Protein AF-A0A7S1F8D3-F1 (afdb_monomer)

Structure (mmCIF, N/CA/C/O backbone):
data_AF-A0A7S1F8D3-F1
#
_entry.id   AF-A0A7S1F8D3-F1
#
loop_
_atom_site.group_PDB
_atom_site.id
_atom_site.type_symbol
_atom_site.label_atom_id
_atom_site.label_alt_id
_atom_site.label_comp_id
_atom_site.label_asym_id
_atom_site.label_entity_id
_atom_site.label_seq_id
_atom_site.pdbx_PDB_ins_code
_atom_site.Cartn_x
_atom_site.Cartn_y
_atom_site.Cartn_z
_atom_site.occupancy
_atom_site.B_iso_or_equiv
_atom_site.auth_seq_id
_atom_site.auth_comp_id
_atom_site.auth_asym_id
_atom_site.auth_atom_id
_atom_site.pdbx_PDB_model_num
ATOM 1 N N . GLU A 1 1 ? -10.029 7.805 -25.240 1.00 35.28 1 GLU A N 1
ATOM 2 C CA . GLU A 1 1 ? -8.980 7.773 -26.277 1.00 35.28 1 GLU A CA 1
ATOM 3 C C . GLU A 1 1 ? -7.670 8.112 -25.580 1.00 35.28 1 GLU A C 1
ATOM 5 O O . GLU A 1 1 ? -7.560 9.192 -25.020 1.00 35.28 1 GLU A O 1
ATOM 10 N N . HIS A 1 2 ? -6.787 7.126 -25.410 1.00 39.59 2 HIS A N 1
ATOM 11 C CA . HIS A 1 2 ? -5.508 7.281 -24.710 1.00 39.59 2 HIS A CA 1
ATOM 12 C C . HIS A 1 2 ? -4.429 7.528 -25.763 1.00 39.59 2 HIS A C 1
ATOM 14 O O . HIS A 1 2 ? -4.202 6.675 -26.618 1.00 39.59 2 HIS A O 1
ATOM 20 N N . GLU A 1 3 ? -3.819 8.709 -25.735 1.00 44.38 3 GLU A N 1
ATOM 21 C CA . GLU A 1 3 ? -2.751 9.086 -26.658 1.00 44.38 3 GLU A CA 1
ATOM 22 C C . GLU A 1 3 ? -1.439 8.399 -26.258 1.00 44.38 3 GLU A C 1
ATOM 24 O O . GLU A 1 3 ? -0.735 8.822 -25.338 1.00 44.38 3 GLU A O 1
ATOM 29 N N . ASP A 1 4 ? -1.099 7.327 -26.973 1.00 46.88 4 ASP A N 1
ATOM 30 C CA . ASP A 1 4 ? 0.233 6.730 -26.940 1.00 46.88 4 ASP A CA 1
ATOM 31 C C . ASP A 1 4 ? 1.257 7.732 -27.498 1.00 46.88 4 ASP A C 1
ATOM 33 O O . ASP A 1 4 ? 1.319 8.012 -28.696 1.00 46.88 4 ASP A O 1
ATOM 37 N N . SER A 1 5 ? 2.094 8.283 -26.619 1.00 45.88 5 SER A N 1
ATOM 38 C CA . SER A 1 5 ? 3.186 9.180 -27.002 1.00 45.88 5 SER A CA 1
ATOM 39 C C . SER A 1 5 ? 4.347 8.385 -27.609 1.00 45.88 5 SER A C 1
ATOM 41 O O . SER A 1 5 ? 5.206 7.856 -26.901 1.00 45.88 5 SER A O 1
ATOM 43 N N . THR A 1 6 ? 4.387 8.294 -28.939 1.00 40.12 6 THR A N 1
ATOM 44 C CA . THR A 1 6 ? 5.502 7.691 -29.685 1.00 40.12 6 THR A CA 1
ATOM 45 C C . THR A 1 6 ? 6.598 8.720 -29.968 1.00 40.12 6 THR A C 1
ATOM 47 O O . THR A 1 6 ? 6.355 9.706 -30.662 1.00 40.12 6 THR A O 1
ATOM 50 N N . ALA A 1 7 ? 7.824 8.472 -29.498 1.00 42.50 7 ALA A N 1
ATOM 51 C CA . ALA A 1 7 ? 9.009 9.253 -29.858 1.00 42.50 7 ALA A CA 1
ATOM 52 C C . ALA A 1 7 ? 9.913 8.437 -30.798 1.00 42.50 7 ALA A C 1
ATOM 54 O O . ALA A 1 7 ? 10.215 7.273 -30.530 1.00 42.50 7 ALA A O 1
ATOM 55 N N . ARG A 1 8 ? 10.344 9.042 -31.913 1.00 34.91 8 ARG A N 1
ATOM 56 C CA . ARG A 1 8 ? 11.255 8.424 -32.889 1.00 34.91 8 ARG A CA 1
ATOM 57 C C . ARG A 1 8 ? 12.710 8.650 -32.481 1.00 34.91 8 ARG A C 1
ATOM 59 O O . ARG A 1 8 ? 13.146 9.793 -32.389 1.00 34.91 8 ARG A O 1
ATOM 66 N N . LEU A 1 9 ? 13.470 7.570 -32.317 1.00 41.41 9 LEU A N 1
ATOM 67 C CA . LEU A 1 9 ? 14.926 7.609 -32.180 1.00 41.41 9 LEU A CA 1
ATOM 68 C C . LEU A 1 9 ? 15.512 6.442 -32.992 1.00 41.41 9 LEU A C 1
ATOM 70 O O . LEU A 1 9 ? 15.326 5.286 -32.630 1.00 41.41 9 LEU A O 1
ATOM 74 N N . ASN A 1 10 ? 16.181 6.764 -34.105 1.00 44.09 10 ASN A N 1
ATOM 75 C CA . ASN A 1 10 ? 16.971 5.856 -34.954 1.00 44.09 10 ASN A CA 1
ATOM 76 C C . ASN A 1 10 ? 16.254 4.576 -35.439 1.00 44.09 10 ASN A C 1
ATOM 78 O O . ASN A 1 10 ? 16.586 3.485 -34.987 1.00 44.09 10 ASN A O 1
ATOM 82 N N . ASP A 1 11 ? 15.294 4.709 -36.366 1.00 47.69 11 ASP A N 1
ATOM 83 C CA . ASP A 1 11 ? 14.636 3.622 -37.133 1.00 47.69 11 ASP A CA 1
ATOM 84 C C . ASP A 1 11 ? 14.022 2.442 -36.347 1.00 47.69 11 ASP A C 1
ATOM 86 O O . ASP 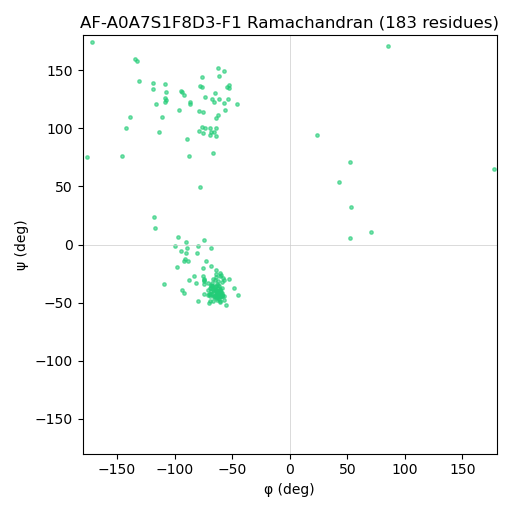A 1 11 ? 13.463 1.516 -36.935 1.00 47.69 11 ASP A O 1
ATOM 90 N N . ALA A 1 12 ? 14.008 2.507 -35.017 1.00 42.75 12 ALA A N 1
ATOM 91 C CA . ALA A 1 12 ? 13.277 1.606 -34.144 1.00 42.75 12 ALA A CA 1
ATOM 92 C C . ALA A 1 12 ? 12.078 2.349 -33.543 1.00 42.75 12 ALA A C 1
ATOM 94 O O . ALA A 1 12 ? 12.218 3.394 -32.905 1.00 42.75 12 ALA A O 1
ATOM 95 N N . TRP A 1 13 ? 10.875 1.804 -33.726 1.00 41.25 13 TRP A N 1
ATOM 96 C CA . TRP A 1 13 ? 9.690 2.271 -33.010 1.00 41.25 13 TRP A CA 1
ATOM 97 C C . TRP A 1 13 ? 9.843 1.900 -31.532 1.00 41.25 13 TRP A C 1
ATOM 99 O O . TRP A 1 13 ? 9.578 0.767 -31.130 1.00 41.25 13 TRP A O 1
ATOM 109 N N . VAL A 1 14 ? 10.306 2.842 -30.710 1.00 43.62 14 VAL A N 1
ATOM 110 C CA . VAL A 1 14 ? 10.321 2.667 -29.258 1.00 43.62 14 VAL A CA 1
ATOM 111 C C . VAL A 1 14 ? 8.907 2.930 -28.759 1.00 43.62 14 VAL A C 1
ATOM 113 O O . VAL A 1 14 ? 8.486 4.071 -28.586 1.00 43.62 14 VAL A O 1
ATOM 116 N N . VAL A 1 15 ? 8.147 1.855 -28.549 1.00 46.25 15 VAL A N 1
ATOM 117 C CA . VAL A 1 15 ? 6.868 1.926 -27.839 1.00 46.25 15 VAL A CA 1
ATOM 118 C C . VAL A 1 15 ? 7.184 2.222 -26.375 1.00 46.25 15 VAL A C 1
ATOM 120 O O . VAL A 1 15 ? 7.491 1.320 -25.588 1.00 46.25 15 VAL A O 1
ATOM 123 N N . CYS A 1 16 ? 7.162 3.503 -26.016 1.00 45.16 16 CYS A N 1
ATOM 124 C CA . CYS A 1 16 ? 7.193 3.949 -24.633 1.00 45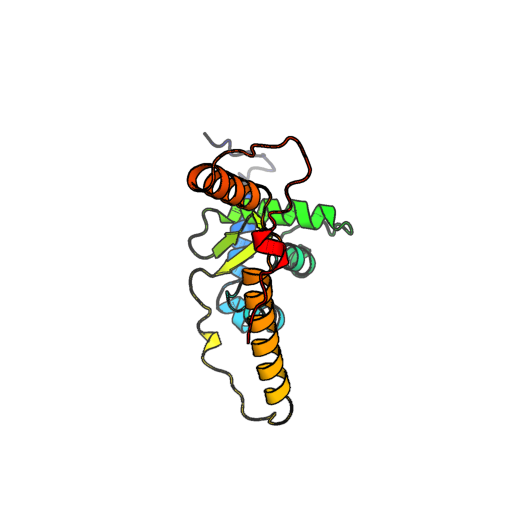.16 16 CYS A CA 1
ATOM 125 C C . CYS A 1 16 ? 5.916 3.451 -23.960 1.00 45.16 16 CYS A C 1
ATOM 127 O O . CYS A 1 16 ? 4.871 4.085 -24.044 1.00 45.16 16 CYS A O 1
ATOM 129 N N . LYS A 1 17 ? 5.987 2.277 -23.323 1.00 54.44 17 LYS A N 1
ATOM 130 C CA . LYS A 1 17 ? 4.868 1.765 -22.530 1.00 54.44 17 LYS A CA 1
ATOM 131 C C . LYS A 1 17 ? 4.452 2.841 -21.521 1.00 54.44 17 LYS A C 1
ATOM 133 O O . LYS A 1 17 ? 5.347 3.401 -20.876 1.00 54.44 17 LYS A O 1
ATOM 138 N N . PRO A 1 18 ? 3.145 3.113 -21.361 1.00 71.12 18 PRO A N 1
ATOM 139 C CA . PRO A 1 18 ? 2.674 4.147 -20.454 1.00 71.12 18 PRO A CA 1
ATOM 140 C C . PRO A 1 18 ? 3.242 3.891 -19.060 1.00 71.12 18 PRO A C 1
ATOM 142 O O . PRO A 1 18 ? 3.285 2.743 -18.600 1.00 71.12 18 PRO A O 1
ATOM 145 N N . VAL A 1 19 ? 3.728 4.952 -18.411 1.00 75.62 19 VAL A N 1
ATOM 146 C CA . VAL A 1 19 ? 4.446 4.902 -17.123 1.00 75.62 19 VAL A CA 1
ATOM 147 C C . VAL A 1 19 ? 3.695 4.043 -16.100 1.00 75.62 19 VAL A C 1
ATOM 149 O O . VAL A 1 19 ? 4.307 3.244 -15.392 1.00 75.62 19 VAL A O 1
ATOM 152 N N . GLU A 1 20 ? 2.369 4.110 -16.117 1.00 79.62 20 GLU A N 1
ATOM 153 C CA . GLU A 1 20 ? 1.458 3.323 -15.290 1.00 79.62 20 GLU A CA 1
ATOM 154 C C . GLU A 1 20 ? 1.636 1.807 -15.458 1.00 79.62 20 GLU A C 1
ATOM 156 O O . GLU A 1 20 ? 1.799 1.085 -14.475 1.00 79.62 20 GLU A O 1
ATOM 161 N N . THR A 1 21 ? 1.697 1.300 -16.695 1.00 83.19 21 THR A N 1
ATOM 162 C CA . THR A 1 21 ? 1.917 -0.139 -16.932 1.00 83.19 21 THR A CA 1
ATOM 163 C C . THR A 1 21 ? 3.282 -0.608 -16.448 1.00 83.19 21 THR A C 1
ATOM 165 O O . THR A 1 21 ? 3.426 -1.761 -16.038 1.00 83.19 21 THR A O 1
ATOM 168 N N . ARG A 1 22 ? 4.297 0.263 -16.468 1.00 86.56 22 ARG A N 1
ATOM 169 C CA . ARG A 1 22 ? 5.613 -0.055 -15.907 1.00 86.56 22 ARG A CA 1
ATOM 170 C C . ARG A 1 22 ? 5.552 -0.120 -14.382 1.00 86.56 22 ARG A C 1
ATOM 172 O O . ARG A 1 22 ? 6.019 -1.107 -13.820 1.00 86.56 22 ARG A O 1
ATOM 179 N N . LEU A 1 23 ? 4.982 0.894 -13.729 1.00 88.50 23 LEU A N 1
ATOM 180 C CA . LEU A 1 23 ? 4.861 0.954 -12.266 1.00 88.50 23 LEU A CA 1
ATOM 181 C C . LEU A 1 23 ? 4.081 -0.246 -11.718 1.00 88.50 23 LEU A C 1
ATOM 183 O O . LEU A 1 23 ? 4.553 -0.910 -10.794 1.00 88.50 23 LEU A O 1
ATOM 187 N N . ARG A 1 24 ? 2.961 -0.589 -12.366 1.00 90.94 24 ARG A N 1
ATOM 188 C CA . ARG A 1 24 ? 2.151 -1.773 -12.056 1.00 90.94 24 ARG A CA 1
ATOM 189 C C . ARG A 1 24 ? 2.973 -3.057 -12.110 1.00 90.94 24 ARG A C 1
ATOM 191 O O . ARG A 1 24 ? 3.017 -3.790 -11.130 1.00 90.94 24 ARG A O 1
ATOM 198 N N . ARG A 1 25 ? 3.693 -3.298 -13.213 1.00 90.94 25 ARG A N 1
ATOM 199 C CA . ARG A 1 25 ? 4.525 -4.505 -13.380 1.00 90.94 25 ARG A CA 1
ATOM 200 C C . ARG A 1 25 ? 5.629 -4.606 -12.336 1.00 90.94 25 ARG A C 1
ATOM 202 O O . ARG A 1 25 ? 5.906 -5.698 -11.858 1.00 90.94 25 ARG A O 1
ATOM 209 N N . VAL A 1 26 ? 6.273 -3.488 -11.998 1.00 92.06 26 VAL A N 1
ATOM 210 C CA . VAL A 1 26 ? 7.316 -3.469 -10.962 1.00 92.06 26 VAL A CA 1
ATOM 211 C C . VAL A 1 26 ? 6.717 -3.828 -9.606 1.00 92.06 26 VAL A C 1
ATOM 213 O O . VAL A 1 26 ? 7.274 -4.664 -8.900 1.00 92.06 26 VAL A O 1
ATOM 216 N N . ALA A 1 27 ? 5.573 -3.244 -9.251 1.00 93.19 27 ALA A N 1
ATOM 217 C CA . ALA A 1 27 ? 4.879 -3.585 -8.017 1.00 93.19 27 ALA A CA 1
ATOM 218 C C . ALA A 1 27 ? 4.448 -5.065 -7.998 1.00 93.19 27 ALA A C 1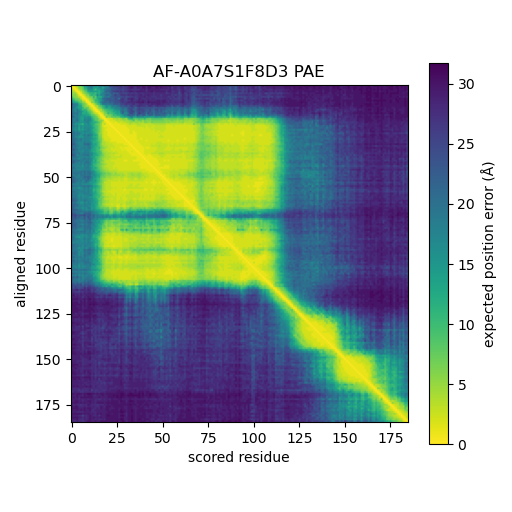
ATOM 220 O O . ALA A 1 27 ? 4.722 -5.766 -7.028 1.00 93.19 27 ALA A O 1
ATOM 221 N N . GLU A 1 28 ? 3.852 -5.578 -9.074 1.00 94.44 28 GLU A N 1
ATOM 222 C CA . GLU A 1 28 ? 3.465 -6.991 -9.191 1.00 94.44 28 GLU A CA 1
ATOM 223 C C . GLU A 1 28 ? 4.667 -7.942 -9.081 1.00 94.44 28 GLU A C 1
ATOM 225 O O . GLU A 1 28 ? 4.576 -8.959 -8.396 1.00 94.44 28 GLU A O 1
ATOM 230 N N . ASP A 1 29 ? 5.813 -7.596 -9.677 1.00 94.44 29 ASP A N 1
ATOM 231 C CA . ASP A 1 29 ? 7.054 -8.371 -9.555 1.00 94.44 29 ASP A CA 1
ATOM 232 C C . ASP A 1 29 ? 7.570 -8.395 -8.110 1.00 94.44 29 ASP A C 1
ATOM 234 O O . ASP A 1 29 ? 7.906 -9.465 -7.601 1.00 94.44 29 ASP A O 1
ATOM 238 N N . LEU A 1 30 ? 7.555 -7.253 -7.407 1.00 94.06 30 LEU A N 1
ATOM 239 C CA . LEU A 1 30 ? 7.957 -7.168 -5.996 1.00 94.06 30 LEU A CA 1
ATOM 240 C C . LEU A 1 30 ? 7.085 -8.053 -5.094 1.00 94.06 30 LEU A C 1
ATOM 242 O O . LEU A 1 30 ? 7.588 -8.691 -4.170 1.00 94.06 30 LEU A O 1
ATOM 246 N N . PHE A 1 31 ? 5.785 -8.120 -5.374 1.00 93.56 31 PHE A N 1
ATOM 247 C CA . PHE A 1 31 ? 4.841 -8.954 -4.631 1.00 93.56 31 PHE A CA 1
ATOM 248 C C . PHE A 1 31 ? 4.685 -10.373 -5.191 1.00 93.56 31 PHE A C 1
ATOM 250 O O . PHE A 1 31 ? 3.908 -11.160 -4.640 1.00 93.56 31 PHE A O 1
ATOM 257 N N . SER A 1 32 ? 5.426 -10.733 -6.240 1.00 93.00 32 SER A N 1
ATOM 258 C CA . SER A 1 32 ? 5.414 -12.083 -6.796 1.00 93.00 32 SER A CA 1
ATOM 259 C C . SER A 1 32 ? 5.911 -13.106 -5.774 1.00 93.00 32 SER A C 1
ATOM 261 O O . SER A 1 32 ? 6.743 -12.809 -4.911 1.00 93.00 32 SER A O 1
ATOM 263 N N . ASP A 1 33 ? 5.437 -14.349 -5.881 1.00 91.06 33 ASP A N 1
ATOM 264 C CA . ASP A 1 33 ? 5.867 -15.419 -4.973 1.00 91.06 33 ASP A CA 1
ATOM 265 C C . ASP A 1 33 ? 7.382 -15.643 -5.039 1.00 91.06 33 ASP A C 1
ATOM 267 O O . ASP A 1 33 ? 8.042 -15.845 -4.017 1.00 91.06 33 ASP A O 1
ATOM 271 N N . LYS A 1 34 ? 7.945 -15.534 -6.247 1.00 91.56 34 LYS A N 1
ATOM 272 C CA . LYS A 1 34 ? 9.382 -15.642 -6.484 1.00 91.56 34 LYS A CA 1
ATOM 273 C C . LYS A 1 34 ? 10.143 -14.559 -5.723 1.00 91.56 34 LYS A C 1
ATOM 275 O O . LYS A 1 34 ? 11.080 -14.896 -5.002 1.00 91.56 34 LYS A O 1
ATOM 280 N N . HIS A 1 35 ? 9.737 -13.294 -5.832 1.00 92.12 35 HIS A N 1
ATOM 281 C CA . HIS A 1 35 ? 10.435 -12.202 -5.157 1.00 92.12 35 HIS A CA 1
ATOM 282 C C . HIS A 1 35 ? 10.256 -12.257 -3.638 1.00 92.12 35 HIS A C 1
ATOM 284 O O . HIS A 1 35 ? 11.240 -12.185 -2.906 1.00 92.12 35 HIS A O 1
ATOM 290 N N . LEU A 1 36 ? 9.037 -12.497 -3.146 1.00 91.12 36 LEU A N 1
ATOM 291 C CA . LEU A 1 36 ? 8.763 -12.607 -1.707 1.00 91.12 36 LEU A CA 1
ATOM 292 C C . LEU A 1 36 ? 9.468 -13.795 -1.040 1.00 91.12 36 LEU A C 1
ATOM 294 O O . LEU A 1 36 ? 9.782 -13.734 0.150 1.00 91.12 36 LEU A O 1
ATOM 298 N N . SER A 1 37 ? 9.739 -14.875 -1.780 1.00 89.06 37 SER A N 1
ATOM 299 C CA . SER A 1 37 ? 10.541 -15.994 -1.268 1.00 89.06 37 SER A CA 1
ATOM 300 C C . SER A 1 37 ? 12.005 -15.608 -1.015 1.00 89.06 37 SER A C 1
ATOM 302 O O . SER A 1 37 ? 12.632 -16.147 -0.102 1.00 89.06 37 SER A O 1
ATOM 304 N N . GLN A 1 38 ? 12.529 -14.650 -1.785 1.00 92.12 38 GLN A N 1
ATOM 305 C CA . GLN A 1 38 ? 13.918 -14.193 -1.733 1.00 92.12 38 GLN A CA 1
ATOM 306 C C . GLN A 1 38 ? 14.085 -12.981 -0.806 1.00 92.12 38 GLN A C 1
ATOM 308 O O . GLN A 1 38 ? 15.056 -12.896 -0.051 1.00 92.12 38 GLN A O 1
ATOM 313 N N . ASP A 1 39 ? 13.127 -12.055 -0.818 1.00 93.25 39 ASP A N 1
ATOM 314 C CA . ASP A 1 39 ? 13.173 -10.833 -0.024 1.00 93.25 39 ASP A CA 1
ATOM 315 C C . ASP A 1 39 ? 12.548 -11.031 1.363 1.00 93.25 39 ASP A C 1
ATOM 317 O O . ASP A 1 39 ? 11.359 -10.807 1.616 1.00 93.25 39 ASP A O 1
ATOM 321 N N . SER A 1 40 ? 13.401 -11.422 2.311 1.00 91.56 40 SER A N 1
ATOM 322 C CA . SER A 1 40 ? 13.012 -11.591 3.714 1.00 91.56 40 SER A CA 1
ATOM 323 C C . SER A 1 40 ? 12.489 -10.309 4.374 1.00 91.56 40 SER A C 1
ATOM 325 O O . SER A 1 40 ? 11.687 -10.409 5.305 1.00 91.56 40 SER A O 1
ATOM 327 N N . ARG A 1 41 ? 12.908 -9.121 3.915 1.00 92.69 41 ARG A N 1
ATOM 328 C CA . ARG A 1 41 ? 12.520 -7.836 4.513 1.00 92.69 41 ARG A CA 1
ATOM 329 C C . ARG A 1 41 ? 11.134 -7.425 4.055 1.00 92.69 41 ARG A C 1
ATOM 331 O O . ARG A 1 41 ? 10.305 -7.103 4.903 1.00 92.69 41 ARG A O 1
ATOM 338 N N . LEU A 1 42 ? 10.869 -7.486 2.750 1.00 92.75 42 LEU A N 1
ATOM 339 C CA . LEU A 1 42 ? 9.532 -7.235 2.214 1.00 92.75 42 LEU A CA 1
ATOM 340 C C . LEU A 1 42 ? 8.532 -8.228 2.800 1.00 92.75 42 LEU A C 1
ATOM 342 O O . LEU A 1 42 ? 7.483 -7.828 3.295 1.00 92.75 42 LEU A O 1
ATOM 346 N N . ARG A 1 43 ? 8.901 -9.513 2.859 1.00 92.06 43 ARG A N 1
ATOM 347 C CA . ARG A 1 43 ? 8.072 -10.544 3.488 1.00 92.06 43 ARG A CA 1
ATOM 348 C C . ARG A 1 43 ? 7.793 -10.249 4.962 1.00 92.06 43 ARG A C 1
ATOM 350 O O . ARG A 1 43 ? 6.658 -10.391 5.401 1.00 92.06 43 ARG A O 1
ATOM 357 N N . ALA A 1 44 ? 8.796 -9.821 5.731 1.00 89.62 44 ALA A N 1
ATOM 358 C CA . ALA A 1 44 ? 8.586 -9.420 7.121 1.00 89.62 44 ALA A CA 1
ATOM 359 C C . ALA A 1 44 ? 7.634 -8.221 7.233 1.00 89.62 44 ALA A C 1
ATOM 361 O O . ALA A 1 44 ? 6.807 -8.204 8.139 1.00 89.62 44 ALA A O 1
ATOM 362 N N . LYS A 1 45 ? 7.713 -7.263 6.299 1.00 92.75 45 LYS A N 1
ATOM 363 C CA . LYS A 1 45 ? 6.837 -6.088 6.272 1.00 92.75 45 LYS A CA 1
ATOM 364 C C . LYS A 1 45 ? 5.390 -6.445 5.938 1.00 92.75 45 LYS A C 1
ATOM 366 O O . LYS A 1 45 ? 4.481 -5.940 6.583 1.00 92.75 45 LYS A O 1
ATOM 371 N N . VAL A 1 46 ? 5.181 -7.368 5.000 1.00 91.12 46 VAL A N 1
ATOM 372 C CA . VAL A 1 46 ? 3.856 -7.940 4.704 1.00 91.12 46 VAL A CA 1
ATOM 373 C C . VAL A 1 46 ? 3.290 -8.646 5.942 1.00 91.12 46 VAL A C 1
ATOM 375 O O . VAL A 1 46 ? 2.134 -8.443 6.281 1.00 91.12 46 VAL A O 1
ATOM 378 N N . LEU A 1 47 ? 4.109 -9.426 6.656 1.00 87.88 47 LEU A N 1
ATOM 379 C CA . LEU A 1 47 ? 3.701 -10.157 7.866 1.00 87.88 47 LEU A CA 1
ATOM 380 C C . LEU A 1 47 ? 3.490 -9.274 9.109 1.00 87.88 47 LEU A C 1
ATOM 382 O O . LEU A 1 47 ? 2.953 -9.754 10.108 1.00 87.88 47 LEU A O 1
ATOM 386 N N . GLU A 1 48 ? 3.961 -8.027 9.089 1.00 87.81 48 GLU A N 1
ATOM 387 C CA . GLU A 1 48 ? 3.758 -7.058 10.171 1.00 87.81 48 GLU A CA 1
ATOM 388 C C . GLU A 1 48 ? 2.301 -6.586 10.219 1.00 87.81 48 GLU A C 1
ATOM 390 O O . GLU A 1 48 ? 1.766 -6.349 11.299 1.00 87.81 48 GLU A O 1
ATOM 395 N N . SER A 1 49 ? 1.651 -6.503 9.055 1.00 84.25 49 SER A N 1
ATOM 396 C CA . SER A 1 49 ? 0.251 -6.117 8.930 1.00 84.25 49 SER A CA 1
ATOM 397 C C . SER A 1 49 ? -0.658 -7.351 8.902 1.00 84.25 49 SER A C 1
ATOM 399 O O . SER A 1 49 ? -0.419 -8.261 8.104 1.00 84.25 49 SER A O 1
ATOM 401 N N . PRO A 1 50 ? -1.747 -7.396 9.695 1.00 80.94 50 PRO A N 1
ATOM 402 C CA . PRO A 1 50 ? -2.685 -8.520 9.668 1.00 80.94 50 PRO A CA 1
ATOM 403 C C . PRO A 1 50 ? -3.394 -8.658 8.314 1.00 80.94 50 PRO A C 1
ATOM 405 O O . PRO A 1 50 ? -3.784 -9.756 7.931 1.00 80.94 50 PRO A O 1
ATOM 408 N N . THR A 1 51 ? -3.520 -7.560 7.564 1.00 85.81 51 THR A N 1
ATOM 409 C CA . THR A 1 51 ? -4.118 -7.539 6.222 1.00 85.81 51 THR A CA 1
ATOM 410 C C . THR A 1 51 ? -3.102 -7.799 5.108 1.00 85.81 51 THR A C 1
ATOM 412 O O . THR A 1 51 ? -3.470 -7.819 3.935 1.00 85.81 51 THR A O 1
ATOM 415 N N . GLY A 1 52 ? -1.815 -7.950 5.440 1.00 88.81 52 GLY A N 1
ATOM 416 C CA . GLY A 1 52 ? -0.742 -8.042 4.449 1.00 88.81 52 GLY A CA 1
ATOM 417 C C . GLY A 1 52 ? -0.450 -6.728 3.716 1.00 88.81 52 GLY A C 1
ATOM 418 O O . GLY A 1 52 ? 0.265 -6.741 2.714 1.00 88.81 52 GLY A O 1
ATOM 419 N N . ALA A 1 53 ? -1.013 -5.605 4.176 1.00 92.06 53 ALA A N 1
ATOM 420 C CA . ALA A 1 53 ? -0.827 -4.301 3.551 1.00 92.06 53 ALA A CA 1
ATOM 421 C C . ALA A 1 53 ? 0.544 -3.695 3.869 1.00 92.06 53 ALA A C 1
ATOM 423 O O . ALA A 1 53 ? 0.978 -3.664 5.022 1.00 92.06 53 ALA A O 1
ATOM 424 N N . VAL A 1 54 ? 1.194 -3.153 2.843 1.00 94.56 54 VAL A N 1
ATOM 425 C CA . VAL A 1 54 ? 2.492 -2.481 2.919 1.00 94.56 54 VAL A CA 1
ATOM 426 C C . VAL A 1 54 ? 2.331 -1.034 2.476 1.00 94.56 54 VAL A C 1
ATOM 428 O O . VAL A 1 54 ? 1.703 -0.751 1.459 1.00 94.56 54 VAL A O 1
ATOM 431 N N . SER A 1 55 ? 2.912 -0.108 3.236 1.00 93.81 55 SER A N 1
ATOM 432 C CA . SER A 1 55 ? 2.917 1.313 2.886 1.00 93.81 55 SER A CA 1
ATOM 433 C C . SER A 1 55 ? 3.712 1.567 1.599 1.00 93.81 55 SER A C 1
ATOM 435 O O . SER A 1 55 ? 4.861 1.131 1.469 1.00 93.81 55 SER A O 1
ATOM 437 N N . LEU A 1 56 ? 3.112 2.306 0.664 1.00 90.94 56 LEU A N 1
ATOM 438 C CA . LEU A 1 56 ? 3.733 2.682 -0.602 1.00 90.94 56 LEU A CA 1
ATOM 439 C C . LEU A 1 56 ? 4.899 3.648 -0.395 1.00 90.94 56 LEU A C 1
ATOM 441 O O . LEU A 1 56 ? 5.899 3.529 -1.089 1.00 90.94 56 LEU A O 1
ATOM 445 N N . THR A 1 57 ? 4.851 4.529 0.606 1.00 88.94 57 THR A N 1
ATOM 446 C CA . THR A 1 57 ? 5.976 5.432 0.909 1.00 88.94 57 THR A CA 1
ATOM 447 C C . THR A 1 57 ? 7.217 4.655 1.360 1.00 88.94 57 THR A C 1
ATOM 449 O O . THR A 1 57 ? 8.335 4.954 0.933 1.00 88.94 57 THR A O 1
ATOM 452 N N . TRP A 1 58 ? 7.031 3.593 2.152 1.00 91.00 58 TRP A N 1
ATOM 453 C CA . TRP A 1 58 ? 8.110 2.672 2.522 1.00 91.00 58 TRP A CA 1
ATOM 454 C C . TRP A 1 58 ? 8.664 1.923 1.300 1.00 91.00 58 TRP A C 1
ATOM 456 O O . TRP A 1 58 ? 9.882 1.813 1.141 1.00 91.00 58 TRP A O 1
ATOM 466 N N . LEU A 1 59 ? 7.777 1.452 0.418 1.00 90.94 59 LEU A N 1
ATOM 467 C CA . LEU A 1 59 ? 8.133 0.784 -0.837 1.00 90.94 59 LEU A CA 1
ATOM 468 C C . LEU A 1 59 ? 8.950 1.701 -1.754 1.00 90.94 59 LEU A C 1
ATOM 470 O O . LEU A 1 59 ? 10.023 1.303 -2.200 1.00 90.94 59 LEU A O 1
ATOM 474 N N . CYS A 1 60 ? 8.503 2.941 -1.963 1.00 87.94 60 CYS A N 1
ATOM 475 C CA . CYS A 1 60 ? 9.221 3.954 -2.734 1.00 87.94 60 CYS A CA 1
ATOM 476 C C . CYS A 1 60 ? 10.598 4.235 -2.131 1.00 87.94 60 CYS A C 1
ATOM 478 O O . CYS A 1 60 ? 11.586 4.264 -2.854 1.00 87.94 60 CYS A O 1
ATOM 480 N N . SER A 1 61 ? 10.695 4.371 -0.806 1.00 86.31 61 SER A N 1
ATOM 481 C CA . SER A 1 61 ? 11.973 4.612 -0.130 1.00 86.31 61 SER A CA 1
ATOM 482 C C . SER A 1 61 ? 12.958 3.449 -0.295 1.00 86.31 61 SER A C 1
ATOM 484 O O . SER A 1 61 ? 14.154 3.670 -0.496 1.00 86.31 61 SER A O 1
ATOM 486 N N . ARG A 1 62 ? 12.481 2.196 -0.232 1.00 88.69 62 ARG A N 1
ATOM 487 C CA . ARG A 1 62 ? 13.357 1.016 -0.310 1.00 88.69 62 ARG A CA 1
ATOM 488 C C . ARG A 1 62 ? 13.652 0.503 -1.704 1.00 88.69 62 ARG A C 1
ATOM 490 O O . ARG A 1 62 ? 14.753 -0.002 -1.916 1.00 88.69 62 ARG A O 1
ATOM 497 N N . TYR A 1 63 ? 12.724 0.663 -2.632 1.00 88.75 63 TYR A N 1
ATOM 498 C CA . TYR A 1 63 ? 12.826 0.140 -3.989 1.00 88.75 63 TYR A CA 1
ATOM 499 C C . TYR A 1 63 ? 12.822 1.262 -5.035 1.00 88.75 63 TYR A C 1
ATOM 501 O O . TYR A 1 63 ? 12.521 1.003 -6.197 1.00 88.75 63 TYR A O 1
ATOM 509 N N . ALA A 1 64 ? 13.207 2.491 -4.658 1.00 84.81 64 ALA A N 1
ATOM 510 C CA . ALA A 1 64 ? 13.280 3.658 -5.549 1.00 84.81 64 ALA A CA 1
ATOM 511 C C . ALA A 1 64 ? 13.951 3.346 -6.896 1.00 84.81 64 ALA A C 1
ATOM 513 O O . ALA A 1 64 ? 13.443 3.706 -7.958 1.00 84.81 64 ALA A O 1
ATOM 514 N N . SER A 1 65 ? 15.059 2.599 -6.852 1.00 83.88 65 SER A N 1
ATOM 515 C CA . SER A 1 65 ? 15.823 2.194 -8.034 1.00 83.88 65 SER A CA 1
ATOM 516 C C . SER A 1 65 ? 15.035 1.296 -8.991 1.00 83.88 65 SER A C 1
ATOM 518 O O . SER A 1 65 ? 15.210 1.399 -10.201 1.00 83.88 65 SER A O 1
ATOM 520 N N . ARG A 1 66 ? 14.145 0.440 -8.475 1.00 83.88 66 ARG A N 1
ATOM 521 C CA . ARG A 1 66 ? 13.289 -0.450 -9.279 1.00 83.88 66 ARG A CA 1
ATOM 522 C C . ARG A 1 66 ? 12.155 0.305 -9.955 1.00 83.88 66 ARG A C 1
ATOM 524 O O . ARG A 1 66 ? 11.783 -0.030 -11.074 1.00 83.88 66 ARG A O 1
ATOM 531 N N . PHE A 1 67 ? 11.636 1.333 -9.296 1.00 81.69 67 PHE A N 1
ATOM 532 C CA . PHE A 1 67 ? 10.610 2.202 -9.865 1.00 81.69 67 PHE A CA 1
ATOM 533 C C . PHE A 1 67 ? 11.183 3.256 -10.829 1.00 81.69 67 PHE A C 1
ATOM 535 O O . PHE A 1 67 ? 10.418 4.011 -11.425 1.00 81.69 67 PHE A O 1
ATOM 542 N N . HIS A 1 68 ? 12.511 3.286 -11.028 1.00 75.06 68 HIS A N 1
ATOM 543 C CA . HIS A 1 68 ? 13.222 4.321 -11.791 1.00 75.06 68 HIS A CA 1
ATOM 544 C C . HIS A 1 68 ? 12.895 5.736 -11.311 1.00 75.06 68 HIS A C 1
ATOM 546 O O . HIS A 1 68 ? 12.872 6.689 -12.089 1.00 75.06 68 HIS A O 1
ATOM 552 N N . LEU A 1 69 ? 12.633 5.862 -10.014 1.00 70.44 69 LEU A N 1
ATOM 553 C CA . LEU A 1 69 ? 12.408 7.147 -9.389 1.00 70.44 69 LEU A CA 1
ATOM 554 C C . LEU A 1 69 ? 13.763 7.791 -9.182 1.00 70.44 69 LEU A C 1
ATOM 556 O O . LEU A 1 69 ? 14.713 7.135 -8.738 1.00 70.44 69 LEU A O 1
ATOM 560 N N . ALA A 1 70 ? 13.850 9.085 -9.484 1.00 62.31 70 ALA A N 1
ATOM 561 C CA . ALA A 1 70 ? 14.979 9.862 -9.016 1.00 62.31 70 ALA A CA 1
ATOM 562 C C . ALA A 1 70 ? 15.077 9.660 -7.493 1.00 62.31 70 ALA A C 1
ATOM 564 O O . ALA A 1 70 ? 14.038 9.654 -6.826 1.00 62.31 70 ALA A O 1
ATOM 565 N N . PRO A 1 71 ? 16.280 9.464 -6.927 1.00 57.88 71 PRO A N 1
ATOM 566 C CA . PRO A 1 71 ? 16.470 9.418 -5.486 1.00 57.88 71 PRO A CA 1
ATOM 567 C C . PRO A 1 71 ? 16.174 10.810 -4.924 1.00 57.88 71 PRO A C 1
ATOM 569 O O . PRO A 1 71 ? 17.059 11.622 -4.680 1.00 57.88 71 PRO A O 1
ATOM 572 N N . SER A 1 72 ? 14.896 11.130 -4.786 1.00 55.03 72 SER A N 1
ATOM 573 C CA . SER A 1 72 ? 14.440 12.375 -4.216 1.00 55.03 72 SER A CA 1
ATOM 574 C C . SER A 1 72 ? 14.555 12.235 -2.708 1.00 55.03 72 SER A C 1
ATOM 576 O O . SER A 1 72 ? 13.861 11.427 -2.093 1.00 55.03 72 SER A O 1
ATOM 578 N N . SER A 1 73 ? 15.426 13.030 -2.100 1.00 57.31 73 SER A N 1
ATOM 579 C CA . SER A 1 73 ? 15.612 13.087 -0.646 1.00 57.31 73 SER A CA 1
ATOM 580 C C . SER A 1 73 ? 14.410 13.680 0.104 1.00 57.31 73 SER A C 1
ATOM 582 O O . SER A 1 73 ? 14.422 13.730 1.331 1.00 57.31 73 SER A O 1
ATOM 584 N N . SER A 1 74 ? 13.374 14.135 -0.611 1.00 73.00 74 SER A N 1
ATOM 585 C CA . SER A 1 74 ? 12.203 14.780 -0.022 1.00 73.00 74 SER A CA 1
ATOM 586 C C . SER A 1 74 ? 11.064 13.784 0.239 1.00 73.00 74 SER A C 1
ATOM 588 O O . SER A 1 74 ? 10.661 13.073 -0.686 1.00 73.00 74 SER A O 1
ATOM 590 N N . PRO A 1 75 ? 10.465 13.779 1.446 1.00 69.44 75 PRO A N 1
ATOM 591 C CA . PRO A 1 75 ? 9.299 12.950 1.760 1.00 69.44 75 PRO A CA 1
ATOM 592 C C . PRO A 1 75 ? 8.099 13.250 0.849 1.00 69.44 75 PRO A C 1
ATOM 594 O O . PRO A 1 75 ? 7.392 12.328 0.455 1.00 69.44 75 PRO A O 1
ATOM 597 N N . ARG A 1 76 ? 7.933 14.506 0.406 1.00 70.06 76 ARG A N 1
ATOM 598 C CA . ARG A 1 76 ? 6.869 14.890 -0.541 1.00 70.06 76 ARG A CA 1
ATOM 599 C C . ARG A 1 76 ? 6.987 14.188 -1.892 1.00 70.06 76 ARG A C 1
ATOM 601 O O . ARG A 1 76 ? 5.983 13.870 -2.512 1.00 70.06 76 ARG A O 1
ATOM 608 N N . ALA A 1 77 ? 8.205 13.939 -2.361 1.00 69.50 77 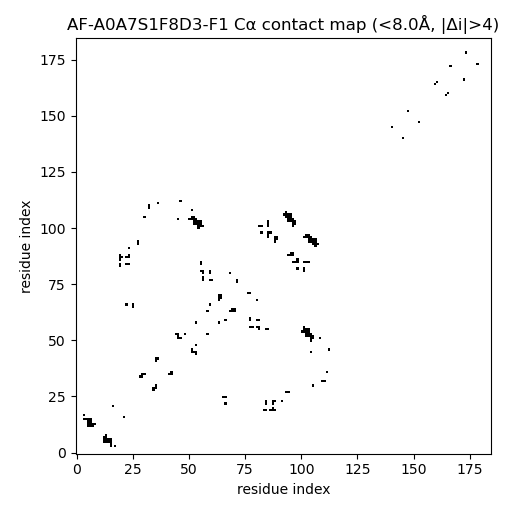ALA A N 1
ATOM 609 C CA . ALA A 1 77 ? 8.408 13.252 -3.632 1.00 69.50 77 ALA A CA 1
ATOM 610 C C . ALA A 1 77 ? 8.114 11.743 -3.519 1.00 69.50 77 ALA A C 1
ATOM 612 O O . ALA A 1 77 ? 7.608 11.141 -4.465 1.00 69.50 77 ALA A O 1
ATOM 613 N N . ALA A 1 78 ? 8.341 11.148 -2.342 1.00 71.25 78 ALA A N 1
ATOM 614 C CA . ALA A 1 78 ? 7.927 9.775 -2.060 1.00 71.25 78 ALA A CA 1
ATOM 615 C C . ALA A 1 78 ? 6.396 9.630 -1.982 1.00 71.25 78 ALA A C 1
ATOM 617 O O . ALA A 1 78 ? 5.869 8.614 -2.429 1.00 71.25 78 ALA A O 1
ATOM 618 N N . GLU A 1 79 ? 5.689 10.635 -1.455 1.00 75.44 79 GLU A N 1
ATOM 619 C CA . GLU A 1 79 ? 4.220 10.682 -1.439 1.00 75.44 79 GLU A CA 1
ATOM 620 C C . GLU A 1 79 ? 3.634 10.813 -2.844 1.00 75.44 79 GLU A C 1
ATOM 622 O O . GLU A 1 79 ? 2.777 10.015 -3.208 1.00 75.44 79 GLU A O 1
ATOM 627 N N . LEU A 1 80 ? 4.144 11.749 -3.655 1.00 72.44 80 LEU A N 1
ATOM 628 C CA . LEU A 1 80 ? 3.701 11.926 -5.043 1.00 72.44 80 LEU A CA 1
ATOM 629 C C . LEU A 1 80 ? 3.872 10.635 -5.850 1.00 72.44 80 LEU A C 1
ATOM 631 O O . LEU A 1 80 ? 2.946 10.186 -6.527 1.00 72.44 80 LEU A O 1
ATOM 635 N N . CYS A 1 81 ? 5.014 9.970 -5.689 1.00 80.56 81 CYS A N 1
ATOM 636 C CA . CYS A 1 81 ? 5.222 8.674 -6.310 1.00 80.56 81 CYS A CA 1
ATOM 637 C C . CYS A 1 81 ? 4.296 7.579 -5.746 1.00 80.56 81 CYS A C 1
ATOM 639 O O . CYS A 1 81 ? 3.775 6.758 -6.501 1.00 80.56 81 CYS A O 1
ATOM 641 N N . ALA A 1 82 ? 4.052 7.557 -4.433 1.00 85.00 82 ALA A N 1
ATOM 642 C CA . ALA A 1 82 ? 3.125 6.601 -3.833 1.00 85.00 82 ALA A CA 1
ATOM 643 C C . ALA A 1 82 ? 1.716 6.745 -4.430 1.00 85.00 82 ALA A C 1
ATOM 645 O O . ALA A 1 82 ? 1.089 5.736 -4.748 1.00 85.00 82 ALA A O 1
ATOM 646 N N . THR A 1 83 ? 1.242 7.974 -4.650 1.00 87.19 83 THR A N 1
ATOM 647 C CA . THR A 1 83 ? -0.026 8.233 -5.349 1.00 87.19 83 THR A CA 1
ATOM 648 C C . THR A 1 83 ? -0.015 7.752 -6.801 1.00 87.19 83 THR A C 1
ATOM 650 O O . THR A 1 83 ? -0.962 7.088 -7.212 1.00 87.19 83 THR A O 1
ATOM 653 N N . GLU A 1 84 ? 1.052 8.005 -7.566 1.00 87.38 84 GLU A N 1
ATOM 654 C CA . GLU A 1 84 ? 1.183 7.521 -8.953 1.00 87.38 84 GLU A CA 1
ATOM 655 C C . GLU A 1 84 ? 1.146 5.991 -9.035 1.00 87.38 84 GLU A C 1
ATOM 657 O O . GLU A 1 84 ? 0.426 5.418 -9.856 1.00 87.38 84 GLU A O 1
ATOM 662 N N . ILE A 1 85 ? 1.874 5.314 -8.141 1.00 88.31 85 ILE A N 1
ATOM 663 C CA . ILE A 1 85 ? 1.851 3.854 -8.043 1.00 88.31 85 ILE A CA 1
ATOM 664 C C . ILE A 1 85 ? 0.444 3.383 -7.674 1.00 88.31 85 ILE A C 1
ATOM 666 O O . ILE A 1 85 ? -0.073 2.471 -8.316 1.00 88.31 85 ILE A O 1
ATOM 670 N N . CYS A 1 86 ? -0.205 4.012 -6.693 1.00 90.06 86 CYS A N 1
ATOM 671 C CA . CYS A 1 86 ? -1.548 3.634 -6.265 1.00 90.06 86 CYS A CA 1
ATOM 672 C C . CYS A 1 86 ? -2.573 3.749 -7.402 1.00 90.06 86 CYS A C 1
ATOM 674 O O . CYS A 1 86 ? -3.358 2.826 -7.610 1.00 90.06 86 CYS A O 1
ATOM 676 N N . ASN A 1 87 ? -2.518 4.834 -8.179 1.00 88.88 87 ASN A N 1
ATOM 677 C CA . ASN A 1 87 ? -3.373 5.029 -9.350 1.00 88.88 87 ASN A CA 1
ATOM 678 C C . ASN A 1 87 ? -3.095 3.967 -10.422 1.00 88.88 87 ASN A C 1
ATOM 680 O O . ASN A 1 87 ? -4.022 3.352 -10.941 1.00 88.88 87 ASN A O 1
ATOM 684 N N . SER A 1 88 ? -1.818 3.666 -10.684 1.00 88.69 88 SER A N 1
ATOM 685 C CA . SER A 1 88 ? -1.430 2.645 -11.667 1.00 88.69 88 SER A CA 1
ATOM 686 C C . SER A 1 88 ? -1.881 1.224 -11.302 1.00 88.69 88 SER A C 1
ATOM 688 O O . SER A 1 88 ? -1.981 0.363 -12.181 1.00 88.69 88 SER A O 1
ATOM 690 N N . LEU A 1 89 ? -2.148 0.973 -10.016 1.00 90.44 89 LEU A N 1
ATOM 691 C CA . LEU A 1 89 ? -2.554 -0.319 -9.469 1.00 90.44 89 LEU A CA 1
ATOM 692 C C . LEU A 1 89 ? -4.071 -0.535 -9.446 1.00 90.44 89 LEU A C 1
ATOM 694 O O . LEU A 1 89 ? -4.490 -1.654 -9.172 1.00 90.44 89 LEU A O 1
ATOM 698 N N . HIS A 1 90 ? -4.890 0.473 -9.769 1.00 86.31 90 HIS A N 1
ATOM 699 C CA . HIS A 1 90 ? -6.354 0.343 -9.763 1.00 86.31 90 HIS A CA 1
ATOM 700 C C . HIS A 1 90 ? -6.858 -0.783 -10.691 1.00 86.31 90 HIS A C 1
ATOM 702 O O . HIS A 1 90 ? -7.889 -1.399 -10.438 1.00 86.31 90 HIS A O 1
ATOM 708 N N . GLU A 1 91 ? -6.127 -1.080 -11.765 1.00 84.00 91 GLU A N 1
ATOM 709 C CA . GLU A 1 91 ? -6.459 -2.149 -12.716 1.00 84.00 91 GLU A CA 1
ATOM 710 C C . GLU A 1 91 ? -5.706 -3.466 -12.454 1.00 84.00 91 GLU A C 1
ATOM 712 O O . GLU A 1 91 ? -5.752 -4.380 -13.280 1.00 84.00 91 GLU A O 1
ATOM 717 N N . SER A 1 92 ? -4.944 -3.579 -11.361 1.00 88.56 92 SER A N 1
ATOM 718 C CA . SER A 1 92 ? -4.234 -4.826 -11.068 1.00 88.56 92 SER A CA 1
ATOM 719 C C . SER A 1 92 ? -5.219 -5.890 -10.582 1.00 88.56 92 SER A C 1
ATOM 721 O O . SER A 1 92 ? -5.953 -5.691 -9.621 1.00 88.56 92 SER A O 1
ATOM 723 N N . GLY A 1 93 ? -5.205 -7.064 -11.219 1.00 89.12 93 GLY A N 1
ATOM 724 C CA . GLY A 1 93 ? -5.942 -8.239 -10.735 1.00 89.12 93 GLY A CA 1
ATOM 725 C C . GLY A 1 93 ? -5.223 -8.996 -9.611 1.00 89.12 93 GLY A 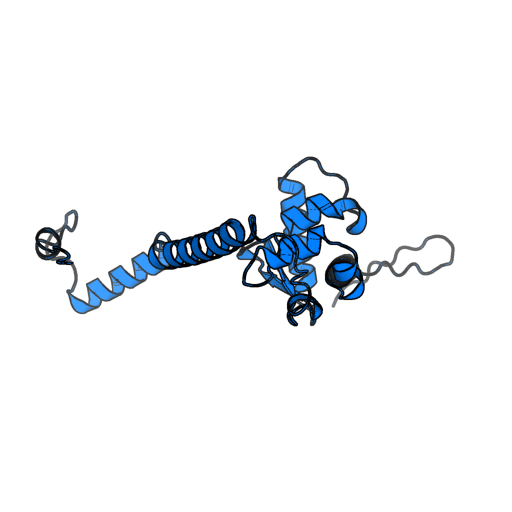C 1
ATOM 726 O O . GLY A 1 93 ? -5.773 -9.943 -9.054 1.00 89.12 93 GLY A O 1
ATOM 727 N N . VAL A 1 94 ? -3.979 -8.617 -9.298 1.00 92.38 94 VAL A N 1
ATOM 728 C CA . VAL A 1 94 ? -3.107 -9.325 -8.343 1.00 92.38 94 VAL A CA 1
ATOM 729 C C . VAL A 1 94 ? -2.922 -8.524 -7.056 1.00 92.38 94 VAL A C 1
ATOM 731 O O . VAL A 1 94 ? -2.796 -9.101 -5.969 1.00 92.38 94 VAL A O 1
ATOM 734 N N . LEU A 1 95 ? -2.906 -7.196 -7.173 1.00 94.06 95 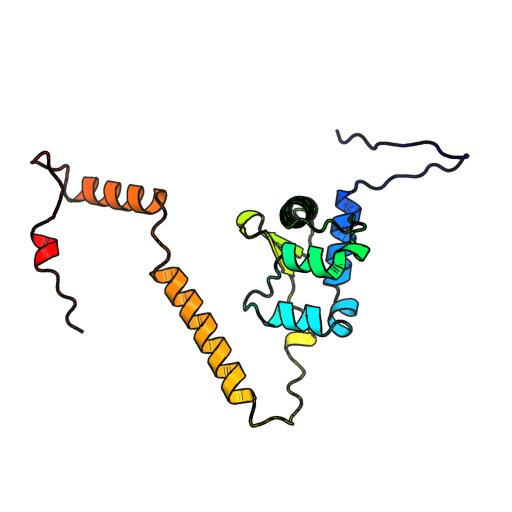LEU A N 1
ATOM 735 C CA . LEU A 1 95 ? -2.676 -6.264 -6.080 1.00 94.06 95 LEU A CA 1
ATOM 736 C C . LEU A 1 95 ? -3.882 -5.358 -5.881 1.00 94.06 95 LEU A C 1
ATOM 738 O O . LEU A 1 95 ? -4.453 -4.841 -6.829 1.00 94.06 95 LEU A O 1
ATOM 742 N N . GLU A 1 96 ? -4.214 -5.125 -4.621 1.00 93.75 96 GLU A N 1
ATOM 743 C CA . GLU A 1 96 ? -5.222 -4.164 -4.213 1.00 93.75 96 GLU A CA 1
ATOM 744 C C . GLU A 1 96 ? -4.521 -2.977 -3.559 1.00 93.75 96 GLU A C 1
ATOM 746 O O . GLU A 1 96 ? -3.765 -3.137 -2.593 1.00 93.75 96 GLU A O 1
ATOM 751 N N . ALA A 1 97 ? -4.755 -1.787 -4.102 1.00 93.19 97 ALA A N 1
ATOM 752 C CA . ALA A 1 97 ? -4.183 -0.550 -3.602 1.00 93.19 97 ALA A CA 1
ATOM 753 C C . ALA A 1 97 ? -5.258 0.296 -2.912 1.00 93.19 97 ALA A C 1
ATOM 755 O O . ALA A 1 97 ? -6.384 0.413 -3.390 1.00 93.19 97 ALA A O 1
ATOM 756 N N . ASN A 1 98 ? -4.907 0.892 -1.777 1.00 91.50 98 ASN A N 1
ATOM 757 C CA . ASN A 1 98 ? -5.767 1.800 -1.036 1.00 91.50 98 ASN A CA 1
ATOM 758 C C . ASN A 1 98 ? -5.194 3.215 -1.132 1.00 91.50 98 ASN A C 1
ATOM 760 O O . ASN A 1 98 ? -4.162 3.514 -0.526 1.00 91.50 98 ASN A O 1
ATOM 764 N N . LEU A 1 99 ? -5.893 4.078 -1.871 1.00 88.38 99 LEU A N 1
ATOM 765 C CA . LEU A 1 99 ? -5.470 5.454 -2.126 1.00 88.38 99 LEU A CA 1
ATOM 766 C C . LEU A 1 99 ? -5.487 6.319 -0.860 1.00 88.38 99 LEU A C 1
ATOM 768 O O . LEU A 1 99 ? -4.601 7.144 -0.675 1.00 88.38 99 LEU A O 1
ATOM 772 N N . LEU A 1 100 ? -6.448 6.094 0.042 1.00 86.88 100 LEU A N 1
ATOM 773 C CA . LEU A 1 100 ? -6.583 6.868 1.281 1.00 86.88 100 LEU A CA 1
ATOM 774 C C . LEU A 1 100 ? -5.436 6.591 2.255 1.00 86.88 100 LEU A C 1
ATOM 776 O O . LEU A 1 100 ? -4.965 7.490 2.943 1.00 86.88 100 LEU A O 1
ATOM 780 N N . ARG A 1 101 ? -4.985 5.335 2.314 1.00 87.19 101 ARG A N 1
ATOM 781 C CA . ARG A 1 101 ? -3.918 4.892 3.226 1.00 87.19 101 ARG A CA 1
ATOM 782 C C . ARG A 1 101 ? -2.550 4.794 2.552 1.00 87.19 101 ARG A C 1
ATOM 784 O O . ARG A 1 101 ? -1.587 4.420 3.219 1.00 87.19 101 ARG A O 1
ATOM 791 N N . LEU A 1 102 ? -2.476 5.081 1.248 1.00 91.19 102 LEU A N 1
ATOM 792 C CA . LEU A 1 102 ? -1.295 4.906 0.396 1.00 91.19 102 LEU A CA 1
ATOM 793 C C . LEU A 1 102 ? -0.590 3.576 0.676 1.00 91.19 102 LEU A C 1
ATOM 795 O O . LEU A 1 102 ? 0.601 3.523 0.996 1.00 91.19 102 LEU A O 1
ATOM 799 N N . CYS A 1 103 ? -1.348 2.486 0.615 1.00 93.75 103 CYS A N 1
ATOM 800 C CA . CYS A 1 103 ? -0.836 1.147 0.868 1.00 93.75 103 CYS A CA 1
ATOM 801 C C . CYS A 1 103 ? -1.280 0.167 -0.211 1.00 93.75 103 CYS A C 1
ATOM 803 O O . CYS A 1 103 ? -2.258 0.390 -0.920 1.00 93.75 103 CYS A O 1
ATOM 805 N N . VAL A 1 104 ? -0.535 -0.923 -0.337 1.00 95.12 104 VAL A N 1
ATOM 806 C CA . VAL A 1 104 ? -0.800 -1.991 -1.296 1.00 95.12 104 VAL A CA 1
ATOM 807 C C . VAL A 1 104 ? -0.765 -3.333 -0.585 1.00 95.12 104 VAL A C 1
ATOM 809 O O . VAL A 1 104 ? 0.070 -3.565 0.292 1.00 95.12 104 VAL A O 1
ATOM 812 N N . ARG A 1 105 ? -1.678 -4.224 -0.953 1.00 94.06 105 ARG A N 1
ATOM 813 C CA . ARG A 1 105 ? -1.725 -5.607 -0.476 1.00 94.06 105 ARG A CA 1
ATOM 814 C C . ARG A 1 105 ? -1.952 -6.550 -1.644 1.00 94.06 105 ARG A C 1
ATOM 816 O O . ARG A 1 105 ? -2.464 -6.153 -2.684 1.00 94.06 105 ARG A O 1
ATOM 823 N N . ARG A 1 106 ? -1.606 -7.821 -1.466 1.00 93.06 106 ARG A N 1
ATOM 824 C CA . ARG A 1 106 ? -1.996 -8.851 -2.433 1.00 93.06 106 ARG A CA 1
ATOM 825 C C . ARG A 1 106 ? -3.465 -9.209 -2.260 1.00 93.06 106 ARG A C 1
ATOM 827 O O . ARG A 1 106 ? -3.948 -9.298 -1.131 1.00 93.06 106 ARG A O 1
ATOM 834 N N . VAL A 1 107 ? -4.129 -9.480 -3.378 1.00 91.62 107 VAL A N 1
ATOM 835 C CA . VAL A 1 107 ? -5.480 -10.056 -3.392 1.00 91.62 107 VAL A CA 1
ATOM 836 C C . VAL A 1 107 ? -5.419 -11.503 -2.897 1.00 91.62 107 VAL A C 1
ATOM 838 O O . VAL A 1 107 ? -6.145 -11.887 -1.984 1.00 91.62 107 VAL A O 1
ATOM 841 N N . SER A 1 108 ? -4.489 -12.294 -3.441 1.00 86.62 108 SER A N 1
ATOM 842 C CA . SER A 1 108 ? -4.216 -13.658 -2.981 1.00 86.62 108 SER A CA 1
ATOM 843 C C . SER A 1 108 ? -3.113 -13.666 -1.910 1.00 86.62 108 SER A C 1
ATOM 845 O O . SER A 1 108 ? -2.025 -13.134 -2.180 1.00 86.62 108 SER A O 1
ATOM 847 N N . PRO A 1 109 ? -3.312 -14.300 -0.743 1.00 78.69 109 PRO A N 1
ATOM 848 C CA . PRO A 1 109 ? -2.276 -14.395 0.278 1.00 78.69 109 PRO A CA 1
ATOM 849 C C . PRO A 1 109 ? -1.045 -15.154 -0.240 1.00 78.69 109 PRO A C 1
ATOM 851 O O . PRO A 1 109 ? -1.154 -16.099 -1.019 1.00 78.69 109 PRO A O 1
ATOM 854 N N . PHE A 1 110 ? 0.143 -14.740 0.204 1.00 75.69 110 PHE A N 1
ATOM 855 C CA . PHE A 1 110 ? 1.391 -15.425 -0.132 1.00 75.69 110 PHE A CA 1
ATOM 856 C C . PHE A 1 110 ? 1.398 -16.833 0.486 1.00 75.69 110 PHE A C 1
ATOM 858 O O . PHE A 1 110 ? 1.296 -16.987 1.702 1.00 75.69 110 PHE A O 1
ATOM 865 N N . VAL A 1 111 ? 1.550 -17.870 -0.342 1.00 67.19 111 VAL A N 1
ATOM 866 C CA . VAL A 1 111 ? 1.459 -19.287 0.076 1.00 67.19 111 VAL A CA 1
ATOM 867 C C . VAL A 1 111 ? 2.517 -19.657 1.133 1.00 67.19 111 VAL A C 1
ATOM 869 O O . VAL A 1 111 ? 2.292 -20.526 1.973 1.00 67.19 111 VAL A O 1
ATOM 872 N N . GLY A 1 112 ? 3.638 -18.928 1.195 1.00 57.19 112 GLY A N 1
ATOM 873 C CA . GLY A 1 112 ? 4.671 -19.104 2.225 1.00 57.19 112 GLY A CA 1
ATOM 874 C C . GLY A 1 112 ? 4.325 -18.563 3.622 1.00 57.19 112 GLY A C 1
ATOM 875 O O . GLY A 1 112 ? 5.182 -18.595 4.501 1.00 57.19 112 GLY A O 1
ATOM 876 N N . VAL A 1 113 ? 3.108 -18.054 3.855 1.00 52.06 113 VAL A N 1
ATOM 877 C CA . VAL A 1 113 ? 2.650 -17.597 5.186 1.00 52.06 113 VAL A CA 1
ATOM 878 C C . VAL A 1 113 ? 2.315 -18.776 6.119 1.00 52.06 113 VAL A C 1
ATOM 880 O O . VAL A 1 113 ? 2.346 -18.615 7.338 1.00 52.06 113 VAL A O 1
ATOM 883 N N . LEU A 1 114 ? 2.071 -19.977 5.579 1.00 47.88 114 LEU A N 1
ATOM 884 C CA . LEU A 1 114 ? 1.676 -21.151 6.372 1.00 47.88 114 LEU A CA 1
ATOM 885 C C . LEU A 1 114 ? 2.833 -22.043 6.845 1.00 47.88 114 LEU A C 1
ATOM 887 O O . LEU A 1 114 ? 2.629 -22.857 7.743 1.00 47.88 114 LEU A O 1
ATOM 891 N N . VAL A 1 115 ? 4.050 -21.900 6.311 1.00 44.50 115 VAL A N 1
ATOM 892 C CA . VAL A 1 115 ? 5.155 -22.814 6.642 1.00 44.50 115 VAL A CA 1
ATOM 893 C C . VAL A 1 115 ? 6.468 -22.047 6.747 1.00 44.50 115 VAL A C 1
ATOM 895 O O . VAL A 1 115 ? 7.055 -21.694 5.735 1.00 44.50 115 VAL A O 1
ATOM 898 N N . CYS A 1 116 ? 6.877 -21.747 7.983 1.00 37.62 116 CYS A N 1
ATOM 899 C CA . CYS A 1 116 ? 8.269 -21.694 8.466 1.00 37.62 116 CYS A CA 1
ATOM 900 C C . CYS A 1 116 ? 8.267 -21.245 9.941 1.00 37.62 116 CYS A C 1
ATOM 902 O O . CYS A 1 116 ? 8.758 -20.173 10.301 1.00 37.62 116 CYS A O 1
ATOM 904 N N . VAL A 1 117 ? 7.688 -22.064 10.826 1.00 40.44 117 VAL A N 1
ATOM 905 C CA . VAL A 1 117 ? 8.029 -22.019 12.255 1.00 40.44 117 VAL A CA 1
ATOM 906 C C . VAL A 1 117 ? 9.221 -22.949 12.438 1.00 40.44 117 VAL A C 1
ATOM 908 O O . VAL A 1 117 ? 9.069 -24.073 12.905 1.00 40.44 117 VAL A O 1
ATOM 911 N N . ASP A 1 118 ? 10.410 -22.498 12.037 1.00 37.91 118 ASP A N 1
ATOM 912 C CA . ASP A 1 118 ? 11.624 -23.254 12.328 1.00 37.91 118 ASP A CA 1
ATOM 913 C C . ASP A 1 118 ? 11.889 -23.234 13.840 1.00 37.91 118 ASP A C 1
ATOM 915 O O . ASP A 1 118 ? 11.881 -22.196 14.516 1.00 37.91 118 ASP A O 1
ATOM 919 N N . GLY A 1 119 ? 12.021 -24.436 14.391 1.00 41.81 119 GLY A N 1
ATOM 920 C CA . GLY A 1 119 ? 11.920 -24.762 15.808 1.00 41.81 119 GLY A CA 1
ATOM 921 C C . GLY A 1 119 ? 13.133 -24.421 16.672 1.00 41.81 119 GLY A C 1
ATOM 922 O O . GLY A 1 119 ? 13.548 -25.272 17.449 1.00 41.81 119 GLY A O 1
ATOM 923 N N . ARG A 1 120 ? 13.697 -23.206 16.612 1.00 44.69 120 ARG A N 1
ATOM 924 C CA . ARG A 1 120 ? 14.772 -22.785 17.543 1.00 44.69 120 ARG A CA 1
ATOM 925 C C . ARG A 1 120 ? 14.713 -21.299 17.901 1.00 44.69 120 ARG A C 1
ATOM 927 O O . ARG A 1 120 ? 15.483 -20.511 17.383 1.00 44.69 120 ARG A O 1
ATOM 934 N N . ASP A 1 121 ? 13.777 -20.908 18.768 1.00 44.88 121 ASP A N 1
ATOM 935 C CA . ASP A 1 121 ? 13.886 -19.676 19.579 1.00 44.88 121 ASP A CA 1
ATOM 936 C C . ASP A 1 121 ? 12.684 -19.595 20.543 1.00 44.88 121 ASP A C 1
ATOM 938 O O . ASP A 1 121 ? 11.709 -18.871 20.329 1.00 44.88 121 ASP A O 1
ATOM 942 N N . ALA A 1 122 ? 12.702 -20.397 21.612 1.00 46.94 122 ALA A N 1
ATOM 943 C CA . ALA A 1 122 ? 11.622 -20.429 22.607 1.00 46.94 122 ALA A CA 1
ATOM 944 C C . ALA A 1 122 ? 11.528 -19.132 23.447 1.00 46.94 122 ALA A C 1
ATOM 946 O O . ALA A 1 122 ? 10.468 -18.833 23.993 1.00 46.94 122 ALA A O 1
ATOM 947 N N . GLY A 1 123 ? 12.588 -18.313 23.491 1.00 45.62 123 GLY A N 1
ATOM 948 C CA . GLY A 1 123 ? 12.616 -17.057 24.256 1.00 45.62 123 GLY A CA 1
ATOM 949 C C . GLY A 1 123 ? 11.963 -15.853 23.560 1.00 45.62 123 GLY A C 1
ATOM 950 O O . GLY A 1 123 ? 11.343 -15.021 24.215 1.00 45.62 123 GLY A O 1
ATOM 951 N N . LYS A 1 124 ? 12.025 -15.761 22.223 1.00 44.69 124 LYS A N 1
ATOM 952 C CA . LYS A 1 124 ? 11.514 -14.594 21.463 1.00 44.69 124 LYS A CA 1
ATOM 953 C C . LYS A 1 124 ? 10.054 -14.726 21.012 1.00 44.69 124 LYS A C 1
ATOM 955 O O . LYS A 1 124 ? 9.449 -13.743 20.584 1.00 44.69 124 LYS A O 1
ATOM 960 N N . LYS A 1 125 ? 9.465 -15.925 21.106 1.00 44.59 125 LYS A N 1
ATOM 961 C CA . LYS A 1 125 ? 8.070 -16.194 20.703 1.00 44.59 125 LYS A CA 1
ATOM 962 C C . LYS A 1 125 ? 7.048 -15.500 21.605 1.00 44.59 125 LYS A C 1
ATOM 964 O O . LYS A 1 125 ? 6.059 -14.986 21.088 1.00 44.59 125 LYS A O 1
ATOM 969 N N . LYS A 1 126 ? 7.324 -15.390 22.911 1.00 45.12 126 LYS A N 1
ATOM 970 C CA . LYS A 1 126 ? 6.443 -14.679 23.855 1.00 45.12 126 LYS A CA 1
ATOM 971 C C . LYS A 1 126 ? 6.323 -13.189 23.516 1.00 45.12 126 LYS A C 1
ATOM 973 O O . LYS A 1 126 ? 5.221 -12.659 23.505 1.00 45.12 126 LYS A O 1
ATOM 978 N N . VAL A 1 127 ? 7.425 -12.549 23.115 1.00 52.34 127 VAL A N 1
ATOM 979 C CA . VAL A 1 127 ? 7.432 -11.128 22.718 1.00 52.34 127 VAL A CA 1
ATOM 980 C C . VAL A 1 127 ? 6.691 -10.902 21.396 1.00 52.34 127 VAL A C 1
ATOM 982 O O . VAL A 1 127 ? 5.978 -9.914 21.251 1.00 52.34 127 VAL A O 1
ATOM 985 N N . LYS A 1 128 ? 6.808 -11.819 20.424 1.00 53.16 128 LYS A N 1
ATOM 986 C CA . LYS A 1 128 ? 6.103 -11.703 19.132 1.00 53.16 128 LYS A CA 1
ATOM 987 C C . LYS A 1 128 ? 4.595 -11.932 19.254 1.00 53.16 128 LYS A C 1
ATOM 989 O O . LYS A 1 128 ? 3.839 -11.226 18.598 1.00 53.16 128 LYS A O 1
ATOM 994 N N . ALA A 1 129 ? 4.166 -12.885 20.083 1.00 54.88 129 ALA A N 1
ATOM 995 C CA . ALA A 1 129 ? 2.749 -13.089 20.378 1.00 54.88 129 ALA A CA 1
ATOM 996 C C . ALA A 1 129 ? 2.165 -11.882 21.129 1.00 54.88 129 ALA A C 1
ATOM 998 O O . ALA A 1 129 ? 1.140 -11.356 20.710 1.00 54.88 129 ALA A O 1
ATOM 999 N N . ALA A 1 130 ? 2.875 -11.373 22.143 1.00 53.25 130 ALA A N 1
ATOM 1000 C CA . ALA A 1 130 ? 2.474 -10.168 22.867 1.00 53.25 130 ALA A CA 1
ATOM 1001 C C . ALA A 1 130 ? 2.348 -8.948 21.941 1.00 53.25 130 ALA A C 1
ATOM 1003 O O . ALA A 1 130 ? 1.353 -8.243 22.006 1.00 53.25 130 ALA A O 1
ATOM 1004 N N . ARG A 1 131 ? 3.289 -8.739 21.009 1.00 60.78 131 ARG A N 1
ATOM 1005 C CA . ARG A 1 131 ? 3.208 -7.635 20.035 1.00 60.78 131 ARG A CA 1
ATOM 1006 C C . ARG A 1 131 ? 2.020 -7.738 19.083 1.00 60.78 131 ARG A C 1
ATOM 1008 O O . ARG A 1 131 ? 1.463 -6.710 18.732 1.00 60.78 131 ARG A O 1
ATOM 1015 N N . ARG A 1 132 ? 1.622 -8.947 18.671 1.00 61.91 132 ARG A N 1
ATOM 1016 C CA . ARG A 1 132 ? 0.420 -9.126 17.839 1.00 61.91 132 ARG A CA 1
ATOM 1017 C C . ARG A 1 132 ? -0.850 -8.827 18.621 1.00 61.91 132 ARG A C 1
ATOM 1019 O O . ARG A 1 132 ? -1.718 -8.155 18.093 1.00 61.91 132 ARG A O 1
ATOM 1026 N N . VAL A 1 133 ? -0.931 -9.287 19.871 1.00 63.53 133 VAL A N 1
ATOM 1027 C CA . VAL A 1 133 ? -2.069 -8.984 20.750 1.00 63.53 133 VAL A CA 1
ATOM 1028 C C . VAL A 1 133 ? -2.153 -7.483 21.024 1.00 63.53 133 VAL A C 1
ATOM 1030 O O . VAL A 1 133 ? -3.239 -6.930 20.941 1.00 63.53 133 VAL A O 1
ATOM 1033 N N . ILE A 1 134 ? -1.017 -6.817 21.259 1.00 64.12 134 ILE A N 1
ATOM 1034 C CA . ILE A 1 134 ? -0.955 -5.358 21.426 1.00 64.12 134 ILE A CA 1
ATOM 1035 C C . ILE A 1 134 ? -1.400 -4.647 20.146 1.00 64.12 134 ILE A C 1
ATOM 1037 O O . ILE A 1 134 ? -2.268 -3.798 20.229 1.00 64.12 134 ILE A O 1
ATOM 1041 N N . ALA A 1 135 ? -0.908 -5.035 18.966 1.00 63.41 135 ALA A N 1
ATOM 1042 C CA . ALA A 1 135 ? -1.313 -4.406 17.705 1.00 63.41 135 ALA A CA 1
ATOM 1043 C C . ALA A 1 135 ? -2.798 -4.639 17.368 1.00 63.41 135 ALA A C 1
ATOM 1045 O O . ALA A 1 135 ? -3.469 -3.748 16.860 1.00 63.41 135 ALA A O 1
ATOM 1046 N N . SER A 1 136 ? -3.335 -5.830 17.654 1.00 63.44 136 SER A N 1
ATOM 1047 C CA . SER A 1 136 ? -4.769 -6.110 17.502 1.00 63.44 136 SER A CA 1
ATOM 1048 C C . SER A 1 136 ? -5.613 -5.334 18.511 1.00 63.44 136 SER A C 1
ATOM 1050 O O . SER A 1 136 ? -6.710 -4.904 18.175 1.00 63.44 136 SER A O 1
ATOM 1052 N N . PHE A 1 137 ? -5.106 -5.135 19.728 1.00 56.31 137 PHE A N 1
ATOM 1053 C CA . PHE A 1 137 ? -5.751 -4.306 20.738 1.00 56.31 137 PHE A CA 1
ATOM 1054 C C . PHE A 1 137 ? -5.696 -2.826 20.358 1.00 56.31 137 PHE A C 1
ATOM 1056 O O . PHE A 1 137 ? -6.717 -2.170 20.434 1.00 56.31 137 PHE A O 1
ATOM 1063 N N . GLU A 1 138 ? -4.569 -2.319 19.860 1.00 60.88 138 GLU A N 1
ATOM 1064 C CA . GLU A 1 138 ? -4.450 -0.964 19.312 1.00 60.88 138 GLU A CA 1
ATOM 1065 C C . GLU A 1 138 ? -5.401 -0.760 18.133 1.00 60.88 138 GLU A C 1
ATOM 1067 O O . GLU A 1 138 ? -6.078 0.247 18.102 1.00 60.88 138 GLU A O 1
ATOM 1072 N N . GLN A 1 139 ? -5.567 -1.732 17.229 1.00 63.62 139 GLN A N 1
ATOM 1073 C CA . GLN A 1 139 ? -6.574 -1.646 16.160 1.00 63.62 139 GLN A CA 1
ATOM 1074 C C . GLN A 1 139 ? -8.011 -1.646 16.679 1.00 63.62 139 GLN A C 1
ATOM 1076 O O . GLN A 1 139 ? -8.874 -0.984 16.109 1.00 63.62 139 GLN A O 1
ATOM 1081 N N . LEU A 1 140 ? -8.283 -2.412 17.735 1.00 60.91 140 LEU A N 1
ATOM 1082 C CA . LEU A 1 140 ? -9.591 -2.432 18.378 1.00 60.91 140 LEU A CA 1
ATOM 1083 C C . LEU A 1 140 ? -9.855 -1.094 19.076 1.00 60.91 140 LEU A C 1
ATOM 1085 O O . LEU A 1 140 ? -10.939 -0.539 18.955 1.00 60.91 140 LEU A O 1
ATOM 1089 N N . MET A 1 141 ? -8.845 -0.561 19.757 1.00 63.66 141 MET A N 1
ATOM 1090 C CA . MET A 1 141 ? -8.893 0.743 20.398 1.00 63.66 141 MET A CA 1
ATOM 1091 C C . MET A 1 141 ? -9.021 1.850 19.353 1.00 63.66 141 MET A C 1
ATOM 1093 O O . MET A 1 141 ? -9.891 2.684 19.492 1.00 63.66 141 MET A O 1
ATOM 1097 N N . ASP A 1 142 ? -8.269 1.823 18.261 1.00 64.44 142 ASP A N 1
ATOM 1098 C CA . ASP A 1 142 ? -8.405 2.771 17.155 1.00 64.44 142 ASP A CA 1
ATOM 1099 C C . ASP A 1 142 ? -9.781 2.668 16.498 1.00 64.44 142 ASP A C 1
ATOM 1101 O O . ASP A 1 142 ? -10.289 3.670 16.037 1.00 64.44 142 ASP A O 1
ATOM 1105 N N . PHE A 1 143 ? -10.411 1.491 16.469 1.00 62.50 143 PHE A N 1
ATOM 1106 C CA . PHE A 1 143 ? -11.769 1.330 15.944 1.00 62.50 143 PHE A CA 1
ATOM 1107 C C . PHE A 1 143 ? -12.843 1.881 16.895 1.00 62.50 143 PHE A C 1
ATOM 1109 O O . PHE A 1 143 ? -13.793 2.519 16.448 1.00 62.50 143 PHE A O 1
ATOM 1116 N N . TYR A 1 144 ? -12.717 1.638 18.205 1.00 57.66 144 TYR A N 1
ATOM 1117 C CA . TYR A 1 144 ? -13.687 2.113 19.204 1.00 57.66 144 TYR A CA 1
ATOM 1118 C C . TYR A 1 144 ? -13.457 3.562 19.643 1.00 57.66 144 TYR A C 1
ATOM 1120 O O . TYR A 1 144 ? -14.397 4.235 20.058 1.00 57.66 144 TYR A O 1
ATOM 1128 N N . PHE A 1 145 ? -12.216 4.029 19.564 1.00 57.66 145 PHE A N 1
ATOM 1129 C CA . PHE A 1 145 ? -11.759 5.349 19.986 1.00 57.66 145 PHE A CA 1
ATOM 1130 C C . PHE A 1 145 ? -11.229 6.172 18.806 1.00 57.66 145 PHE A C 1
ATOM 1132 O O . PHE A 1 145 ? -10.591 7.202 19.039 1.00 57.66 145 PHE A O 1
ATOM 1139 N N . GLU A 1 146 ? -11.500 5.767 17.552 1.00 59.97 146 GLU A N 1
ATOM 1140 C CA . GLU A 1 146 ? -11.273 6.640 16.398 1.00 59.97 146 GLU A CA 1
ATOM 1141 C C . GLU A 1 146 ? -12.015 7.943 16.692 1.00 59.97 146 GLU A C 1
ATOM 1143 O O . GLU A 1 146 ? -13.212 7.900 17.005 1.00 59.97 146 GLU A O 1
ATOM 1148 N N . PRO A 1 147 ? -11.340 9.105 16.654 1.00 60.53 147 PRO A N 1
ATOM 1149 C CA . PRO A 1 147 ? -12.024 10.363 16.864 1.00 60.53 147 PRO A CA 1
ATOM 1150 C C . PRO A 1 147 ? -13.139 10.438 15.832 1.00 60.53 147 PRO A C 1
ATOM 1152 O O . PRO A 1 147 ? -12.864 10.431 14.630 1.00 60.53 147 PRO A O 1
ATOM 1155 N N . PHE A 1 148 ? -14.387 10.455 16.313 1.00 57.78 148 PHE A N 1
ATOM 1156 C CA . PHE A 1 148 ? -15.558 10.483 15.452 1.00 57.78 148 PHE A CA 1
ATOM 1157 C C . PHE A 1 148 ? -15.331 11.517 14.360 1.00 57.78 148 PHE A C 1
ATOM 1159 O O . PHE A 1 148 ? -15.091 12.701 14.632 1.00 57.78 148 PHE A O 1
ATOM 1166 N N . SER A 1 149 ? -15.382 11.061 13.110 1.00 66.50 149 SER A N 1
ATOM 1167 C CA . SER A 1 149 ? -15.261 11.980 11.993 1.00 66.50 149 SER A CA 1
ATOM 1168 C C . SER A 1 149 ? -16.360 13.036 12.118 1.00 66.50 149 SER A C 1
ATOM 1170 O O . SER A 1 149 ? -17.462 12.770 12.606 1.00 66.50 149 SER A O 1
ATOM 1172 N N . ILE A 1 150 ? -16.092 14.253 11.643 1.00 61.56 150 ILE A N 1
ATOM 1173 C CA . ILE A 1 150 ? -17.078 15.347 11.661 1.00 61.56 150 ILE A CA 1
ATOM 1174 C C . ILE A 1 150 ? -18.406 14.905 11.011 1.00 61.56 150 ILE A C 1
ATOM 1176 O O . ILE A 1 150 ? -19.475 15.359 11.413 1.00 61.56 150 ILE A O 1
ATOM 1180 N N . GLN A 1 151 ? -18.356 13.983 10.043 1.00 63.88 151 GLN A N 1
ATOM 1181 C CA . GLN A 1 151 ? -19.540 13.404 9.408 1.00 63.88 151 GLN A CA 1
ATOM 1182 C C . GLN A 1 151 ? -20.322 12.464 10.333 1.00 63.88 151 GLN A C 1
ATOM 1184 O O . GLN A 1 151 ? -21.545 12.568 10.395 1.00 63.88 151 GLN A O 1
ATOM 1189 N N . GLN A 1 152 ? -19.641 11.599 11.088 1.00 63.75 152 GLN A N 1
ATOM 1190 C CA . GLN A 1 152 ? -20.285 10.734 12.082 1.00 63.75 152 GLN A CA 1
ATOM 1191 C C . GLN A 1 152 ? -20.864 11.553 13.243 1.00 63.75 152 GLN A C 1
ATOM 1193 O O . GLN A 1 152 ? -21.991 11.294 13.653 1.00 63.75 152 GLN A O 1
ATOM 1198 N N . ASN A 1 153 ? -20.161 12.598 13.696 1.00 61.19 153 ASN A N 1
ATOM 1199 C CA . ASN A 1 153 ? -20.681 13.539 14.694 1.00 61.19 153 ASN A CA 1
ATOM 1200 C C . ASN A 1 153 ? -21.941 14.258 14.201 1.00 61.19 153 ASN A C 1
ATOM 1202 O O . ASN A 1 153 ? -22.911 14.384 14.940 1.00 61.19 153 ASN A O 1
ATOM 1206 N N . ARG A 1 154 ? -21.969 14.687 12.934 1.00 68.50 154 ARG A N 1
ATOM 1207 C CA . ARG A 1 154 ? -23.170 15.283 12.328 1.00 68.50 154 ARG A CA 1
ATOM 1208 C C . ARG A 1 154 ? -24.339 14.307 12.262 1.00 68.50 154 ARG A C 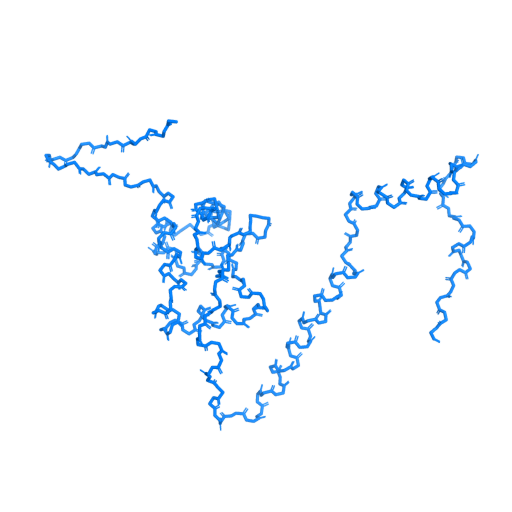1
ATOM 1210 O O . ARG A 1 154 ? -25.462 14.713 12.530 1.00 68.50 154 ARG A O 1
ATOM 1217 N N . LEU A 1 155 ? -24.082 13.047 11.919 1.00 70.56 155 LEU A N 1
ATOM 1218 C CA . LEU A 1 155 ? -25.113 12.013 11.853 1.00 70.56 155 LEU A CA 1
ATOM 1219 C C . LEU A 1 155 ? -25.669 11.672 13.243 1.00 70.56 155 LEU A C 1
ATOM 1221 O O . LEU A 1 155 ? -26.879 11.551 13.402 1.00 70.56 155 LEU A O 1
ATOM 1225 N N . LEU A 1 156 ? -24.801 11.561 14.251 1.00 68.88 156 LEU A N 1
ATOM 1226 C CA . LEU A 1 156 ? -25.198 11.361 15.647 1.00 68.88 156 LEU A CA 1
ATOM 1227 C C . LEU A 1 156 ? -26.051 12.520 16.158 1.00 68.88 156 LEU A C 1
ATOM 1229 O O . LEU A 1 156 ? -27.096 12.287 16.757 1.00 68.88 156 LEU A O 1
ATOM 1233 N N . LEU A 1 157 ? -25.649 13.759 15.865 1.00 66.44 157 LEU A N 1
ATOM 1234 C CA . LEU A 1 157 ? -26.446 14.933 16.204 1.00 66.44 157 LEU A CA 1
ATOM 1235 C C . LEU A 1 157 ? -27.796 14.923 15.478 1.00 66.44 157 LEU A C 1
ATOM 1237 O O . LEU A 1 157 ? -28.804 15.146 16.133 1.00 66.44 157 LEU A O 1
ATOM 1241 N N . ASP A 1 158 ? -27.855 14.608 14.178 1.00 70.44 158 ASP A N 1
ATOM 1242 C CA . ASP A 1 158 ? -29.129 14.514 13.436 1.00 70.44 158 ASP A CA 1
ATOM 1243 C C . ASP A 1 158 ? -30.058 13.438 14.020 1.00 70.44 158 ASP A C 1
ATOM 1245 O O . ASP A 1 158 ? -31.263 13.647 14.143 1.00 70.44 158 ASP A O 1
ATOM 1249 N N . LEU A 1 159 ? -29.505 12.298 14.445 1.00 70.06 159 LEU A N 1
ATOM 1250 C CA . LEU A 1 159 ? -30.271 11.249 15.119 1.00 70.06 159 LEU A CA 1
ATOM 1251 C C . LEU A 1 159 ? -30.825 11.724 16.466 1.00 70.06 159 LEU A C 1
ATOM 1253 O O . LEU A 1 159 ? -32.006 11.512 16.723 1.00 70.06 159 LEU A O 1
ATOM 1257 N N . ILE A 1 160 ? -30.017 12.410 17.280 1.00 67.44 160 ILE A N 1
ATOM 1258 C CA . ILE A 1 160 ? -30.453 12.998 18.558 1.00 67.44 160 ILE A CA 1
ATOM 1259 C C . ILE A 1 160 ? -31.522 14.075 18.324 1.00 67.44 160 ILE A C 1
ATOM 1261 O O . ILE A 1 160 ? -32.546 14.084 19.001 1.00 67.44 160 ILE A O 1
ATOM 1265 N N . PHE A 1 161 ? -31.344 14.942 17.324 1.00 65.19 161 PHE A N 1
ATOM 1266 C CA . PHE A 1 161 ? -32.326 15.966 16.960 1.00 65.19 161 PHE A CA 1
ATOM 1267 C C . PHE A 1 161 ? -33.663 15.368 16.521 1.00 65.19 161 PHE A C 1
ATOM 1269 O O . PHE A 1 161 ? -34.712 15.942 16.804 1.00 65.19 161 PHE A O 1
ATOM 1276 N N . ARG A 1 162 ? -33.650 14.220 15.838 1.00 67.88 162 ARG A N 1
ATOM 1277 C CA . ARG A 1 162 ? -34.877 13.531 15.416 1.00 67.88 162 ARG A CA 1
ATOM 1278 C C . ARG A 1 162 ? -35.597 12.830 16.560 1.00 67.88 162 ARG A C 1
ATOM 1280 O O . ARG A 1 162 ? -36.815 12.698 16.489 1.00 67.88 162 ARG A O 1
ATOM 1287 N N . THR A 1 163 ? -34.872 12.346 17.566 1.00 67.81 163 THR A N 1
ATOM 1288 C CA . THR A 1 163 ? -35.460 11.586 18.678 1.00 67.81 163 THR A CA 1
ATOM 1289 C C . THR A 1 163 ? -35.856 12.470 19.855 1.00 67.81 163 THR A C 1
ATOM 1291 O O . THR A 1 163 ? -36.932 12.274 20.411 1.00 67.81 163 THR A O 1
ATOM 1294 N N . VAL A 1 164 ? -35.016 13.439 20.217 1.00 69.94 164 VAL A 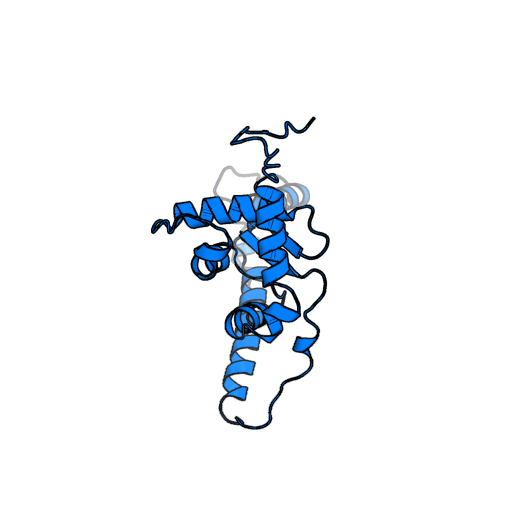N 1
ATOM 1295 C CA . VAL A 1 164 ? -35.203 14.330 21.377 1.00 69.94 164 VAL A CA 1
ATOM 1296 C C . VAL A 1 164 ? -35.805 15.679 20.963 1.00 69.94 164 VAL A C 1
ATOM 1298 O O . VAL A 1 164 ? -36.417 16.368 21.774 1.00 69.94 164 VAL A O 1
ATOM 1301 N N . GLY A 1 165 ? -35.711 16.031 19.677 1.00 63.56 165 GLY A N 1
ATOM 1302 C CA . GLY A 1 165 ? -36.127 17.332 19.161 1.00 63.56 165 GLY A CA 1
ATOM 1303 C C . GLY A 1 165 ? -35.023 18.384 19.287 1.00 63.56 165 GLY A C 1
ATOM 1304 O O . GLY A 1 165 ? -33.981 18.140 19.901 1.00 63.56 165 GLY A O 1
ATOM 1305 N N . PRO A 1 166 ? -35.208 19.571 18.682 1.00 63.62 166 PRO A N 1
ATOM 1306 C CA . PRO A 1 166 ? -34.357 20.703 18.980 1.00 63.62 166 PRO A CA 1
ATOM 1307 C C . PRO A 1 166 ? -34.520 21.049 20.470 1.00 63.62 166 PRO A C 1
ATOM 1309 O O . PRO A 1 166 ? -35.634 21.331 20.905 1.00 63.62 166 PRO A O 1
ATOM 1312 N N . PRO A 1 167 ? -33.434 21.104 21.249 1.00 62.97 167 PRO A N 1
ATOM 1313 C CA . PRO A 1 167 ? -33.134 22.358 21.884 1.00 62.97 167 PRO A CA 1
ATOM 1314 C C . PRO A 1 167 ? -34.199 23.430 22.156 1.00 62.97 167 PRO A C 1
ATOM 1316 O O . PRO A 1 167 ? -34.385 24.314 21.321 1.00 62.97 167 PRO A O 1
ATOM 1319 N N . SER A 1 168 ? -34.804 23.458 23.348 1.00 65.81 168 SER A N 1
ATOM 1320 C CA . SER A 1 168 ? -35.677 24.575 23.755 1.00 65.81 168 SER A CA 1
ATOM 1321 C C . SER A 1 168 ? -34.917 25.853 24.146 1.00 65.81 168 SER A C 1
ATOM 1323 O O . SER A 1 168 ? -35.459 26.945 23.995 1.00 65.81 168 SER A O 1
ATOM 1325 N N . GLU A 1 169 ? -33.668 25.750 24.617 1.00 67.25 169 GLU A N 1
ATOM 1326 C CA . GLU A 1 169 ? -32.883 26.881 25.143 1.00 67.25 169 GLU A CA 1
ATOM 1327 C C . GLU A 1 169 ? -31.626 27.201 24.320 1.00 67.25 169 GLU A C 1
ATOM 1329 O O . GLU A 1 169 ? -30.718 26.398 24.206 1.00 67.25 169 GLU A O 1
ATOM 1334 N N . THR A 1 170 ? -31.473 28.406 23.780 1.00 53.91 170 THR A N 1
ATOM 1335 C CA . THR A 1 170 ? -30.226 28.799 23.093 1.00 53.91 170 THR A CA 1
ATOM 1336 C C . THR A 1 170 ? -29.027 28.871 24.055 1.00 53.91 170 THR A C 1
ATOM 1338 O O . THR A 1 170 ? -28.810 29.899 24.692 1.00 53.91 170 THR A O 1
ATOM 1341 N N . GLY A 1 171 ? -28.219 27.808 24.135 1.00 61.84 171 GLY A N 1
ATOM 1342 C CA . GLY A 1 171 ? -27.016 27.746 24.974 1.00 61.84 171 GLY A CA 1
ATOM 1343 C C . GLY A 1 171 ? -26.159 26.496 24.726 1.00 61.84 171 GLY A C 1
ATOM 1344 O O . GLY A 1 171 ? -26.534 25.647 23.917 1.00 61.84 171 GLY A O 1
ATOM 1345 N N . PRO A 1 172 ? -24.973 26.376 25.355 1.00 54.06 172 PRO A N 1
ATOM 1346 C CA . PRO A 1 172 ? -24.178 25.157 25.282 1.00 54.06 172 PRO A CA 1
ATOM 1347 C C . PRO A 1 172 ? -24.956 23.996 25.912 1.00 54.06 172 PRO A C 1
ATOM 1349 O O . PRO A 1 172 ? -25.186 23.962 27.117 1.00 54.06 172 PRO A O 1
ATOM 1352 N N . TRP A 1 173 ? -25.363 23.061 25.059 1.00 58.84 173 TRP A N 1
ATOM 1353 C CA . TRP A 1 173 ? -26.123 21.864 25.398 1.00 58.84 173 TRP A CA 1
ATOM 1354 C C . TRP A 1 173 ? -25.307 20.953 26.300 1.00 58.84 173 TRP A C 1
ATOM 1356 O O . TRP A 1 173 ? -24.450 20.208 25.827 1.00 58.84 173 TRP A O 1
ATOM 1366 N N . VAL A 1 174 ? -25.586 20.996 27.595 1.00 56.78 174 VAL A N 1
ATOM 1367 C CA . VAL A 1 174 ? -25.187 19.934 28.513 1.00 56.78 174 VAL A CA 1
ATOM 1368 C C . VAL A 1 174 ? -26.485 19.296 28.989 1.00 56.78 174 VAL A C 1
ATOM 1370 O O . VAL A 1 174 ? -27.140 19.862 29.859 1.00 56.78 174 VAL A O 1
ATOM 1373 N N . PRO A 1 175 ? -26.922 18.179 28.380 1.00 55.66 175 PRO A N 1
ATOM 1374 C CA . PRO A 1 175 ? -28.083 17.450 28.867 1.00 55.66 175 PRO A CA 1
ATOM 1375 C C . PRO A 1 175 ? -27.826 17.052 30.322 1.00 55.66 175 PRO A C 1
ATOM 1377 O O . PRO A 1 175 ? -26.834 16.379 30.600 1.00 55.66 175 PRO A O 1
ATOM 1380 N N . GLU A 1 176 ? -28.691 17.468 31.248 1.00 59.12 176 GLU A N 1
ATOM 1381 C CA . GLU A 1 176 ? -28.566 17.123 32.674 1.00 59.12 176 GLU A CA 1
ATOM 1382 C C . GLU A 1 176 ? -28.539 15.596 32.876 1.00 59.12 176 GLU A C 1
ATOM 1384 O O . GLU A 1 176 ? -27.809 15.080 33.717 1.00 59.12 176 GLU A O 1
ATOM 1389 N N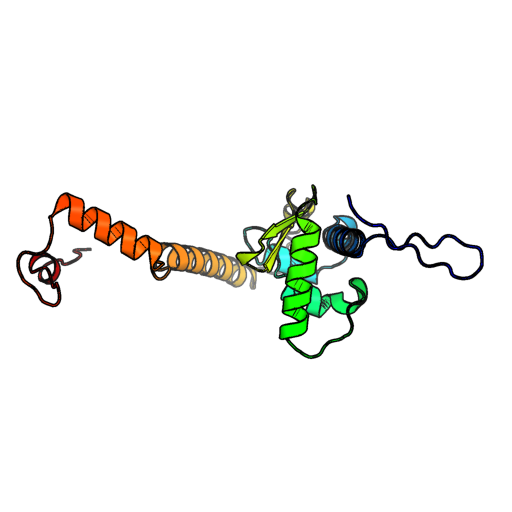 . GLU A 1 177 ? -29.213 14.862 31.990 1.00 52.53 177 GLU A N 1
ATOM 1390 C CA . GLU A 1 177 ? -29.226 13.398 31.906 1.00 52.53 177 GLU A CA 1
ATOM 1391 C C . GLU A 1 177 ? -27.834 12.771 31.674 1.00 52.53 177 GLU A C 1
ATOM 1393 O O . GLU A 1 177 ? -27.592 11.632 32.072 1.00 52.53 177 GLU A O 1
ATOM 1398 N N . LEU A 1 178 ? -26.897 13.501 31.053 1.00 50.34 178 LEU A N 1
ATOM 1399 C CA . LEU A 1 178 ? -25.514 13.051 30.844 1.00 50.34 178 LEU A CA 1
ATOM 1400 C C . LEU A 1 178 ? -24.584 13.405 32.011 1.00 50.34 178 LEU A C 1
ATOM 1402 O O . LEU A 1 178 ? -23.489 12.850 32.086 1.00 50.34 178 LEU A O 1
ATOM 1406 N N . LEU A 1 179 ? -24.993 14.297 32.922 1.00 56.31 179 LEU A N 1
ATOM 1407 C CA . LEU A 1 179 ? -24.210 14.620 34.122 1.00 56.31 179 LEU A CA 1
ATOM 1408 C C . LEU A 1 179 ? -24.277 13.498 35.164 1.00 56.31 179 LEU A C 1
ATOM 1410 O O . LEU A 1 179 ? -23.311 13.286 35.894 1.00 56.31 179 LEU A O 1
ATOM 1414 N N . GLU A 1 180 ? -25.385 12.757 35.206 1.00 52.53 180 GLU A N 1
ATOM 1415 C CA . GLU A 1 180 ? -25.581 11.630 36.129 1.00 52.53 180 GLU A CA 1
ATOM 1416 C C . GLU A 1 180 ? -25.220 10.267 35.515 1.00 52.53 180 GLU A C 1
ATOM 1418 O O . GLU A 1 180 ? -25.214 9.246 36.211 1.00 52.53 180 GLU A O 1
ATOM 1423 N N . PHE A 1 181 ? -24.881 10.227 34.220 1.00 47.22 181 PHE A N 1
ATOM 1424 C CA . PHE A 1 181 ? -24.558 8.985 33.527 1.00 47.22 181 PHE A CA 1
ATOM 1425 C C . PHE A 1 181 ? -23.226 8.412 34.027 1.00 47.22 181 PHE A C 1
ATOM 1427 O O . PHE A 1 181 ? -22.135 8.828 33.633 1.00 47.22 181 PHE A O 1
ATOM 1434 N N . THR A 1 182 ? -23.315 7.421 34.908 1.00 44.00 182 THR A N 1
ATOM 1435 C CA . THR A 1 182 ? -22.170 6.692 35.449 1.00 44.00 182 THR A CA 1
ATOM 1436 C C . THR A 1 182 ? -22.143 5.283 34.867 1.00 44.00 182 THR A C 1
ATOM 1438 O O . THR A 1 182 ? -23.120 4.541 34.936 1.00 44.00 182 THR A O 1
ATOM 1441 N N . PHE A 1 183 ? -21.008 4.891 34.281 1.00 38.62 183 PHE A N 1
ATOM 1442 C CA . PHE A 1 183 ? -20.777 3.499 33.902 1.00 38.62 183 PHE A CA 1
ATOM 1443 C C . PHE A 1 183 ? -20.514 2.692 35.175 1.00 38.62 183 PHE A C 1
ATOM 1445 O O . PHE A 1 183 ? -19.410 2.723 35.720 1.00 38.62 183 PHE A O 1
ATOM 1452 N N . THR A 1 184 ? -21.518 1.974 35.670 1.00 43.22 184 THR A N 1
ATOM 1453 C CA . THR A 1 184 ? -21.287 0.913 36.653 1.00 43.22 184 THR A CA 1
ATOM 1454 C C . THR A 1 184 ? -20.690 -0.293 35.930 1.00 43.22 184 THR A C 1
ATOM 1456 O O . THR A 1 184 ? -21.345 -0.871 35.060 1.00 43.22 184 THR A O 1
ATOM 1459 N N . LEU A 1 185 ? -19.435 -0.606 36.260 1.00 34.88 185 LEU A N 1
ATOM 1460 C CA . LEU A 1 185 ? -18.680 -1.781 35.808 1.00 34.88 185 LEU A CA 1
ATOM 1461 C C . LEU A 1 185 ? -19.193 -3.074 36.450 1.00 34.88 185 LEU A C 1
ATOM 1463 O O . LEU A 1 185 ? -19.489 -3.039 37.666 1.00 34.88 185 LEU A O 1
#

Radius of gyration: 24.67 Å; Cα contacts (8 Å, |Δi|>4): 131; chains: 1; bounding box: 53×54×74 Å

Secondary structure (DSSP, 8-state):
------EEETTEEE----HHHHHHHHHHHHTSHHHHHH-HHHHHHHHHSTT--EEHHHHHHHHTTTTT------HHHHHHHHHHHHHHTTT-SSEEEETTTTEEEESSPPGGGSS---S--TTTHHHHHHHHHHHHHHHHHHHHSS---HHHHHHHHHHHHHHH-S-SSSS----HHHHS-----

Organism: Noctiluca scintillans (NCBI:txid2966)

Foldseek 3Di:
DDDQDWDDDDPDGPRPDPLLVQLQVLVCVCVDLVNCVVDPPLVVQLVLDPQSKHAQLVVCQVCVVSSVHDNDPDSVSSLVVLQSSLVSCPPPPFKHADNVRSIIHGPDDRPCPVDDPPPPDPPCVVVVVVVVVVVVVVVVCCVVVVPQDPVNVVVVVVVCCVPVNDDPDPDPDDPPVVVPDDDDD

Nearest PDB structures (foldseek):
  1s29-assembly1_A  TM=8.877E-01  e=1.015E-04  Trypanosoma brucei
  7uy6-assembly1_H  TM=6.352E-01  e=5.605E-04  Tetrahymena thermophila
  4wkr-assembly2_B  TM=8.065E-01  e=7.947E-03  Homo sapiens

Mean predicted aligned error: 18.09 Å

Sequence (185 aa):
EHEDSTARLNDAWVVCKPVETRLRRVAEDLFSDKHLSQDSRLRAKVLESPTGAVSLTWLCSRYASRFHLAPSSSPRAAELCATEICNSLHESGVLEANLLRLCVRRVSPFVGVLVCVDGRDAGKKKVKAARRVIASFEQLMDFYFEPFSIQQNRLLLDLIFRTVGPPSETGPWVPEELLEFTFTL

Solvent-accessible surface area (backbone atoms only — not comparable to full-atom values): 11294 Å² total; per-residue (Å²): 137,83,82,80,69,74,59,88,61,86,100,44,88,48,78,61,69,57,67,43,65,53,45,33,50,49,52,52,48,59,70,26,70,73,40,40,73,70,34,63,63,62,41,50,47,26,69,69,30,97,78,35,44,35,53,28,46,60,46,40,70,74,42,26,76,76,71,68,44,76,91,60,90,44,70,67,55,32,46,54,48,25,52,53,44,34,61,35,23,73,81,44,91,56,39,47,51,39,74,92,74,38,27,38,22,58,68,65,79,66,80,72,77,81,66,81,84,73,92,80,60,84,79,60,50,61,58,55,53,50,49,49,53,50,53,53,46,50,52,49,45,48,68,77,61,48,76,71,48,75,66,55,49,50,51,53,48,52,52,46,39,71,73,75,40,76,78,90,66,100,66,88,86,70,61,69,74,62,75,70,65,69,89,83,128

pLDDT: mean 70.26, std 18.4, range [34.88, 95.12]